Protein 1R2Q (pdb70)

Nearest PDB structures (foldseek):
  1n6o-assembly1_A  TM=1.001E+00  e=1.232E-35  Homo sapiens
  1n6r-assembly1_A  TM=1.005E+00  e=3.343E-35  Homo sapiens
  1n6n-assembly1_A  TM=1.005E+00  e=6.239E-35  Homo sapiens
  1n6k-assembly1_A  TM=1.005E+00  e=2.789E-34  Homo sapiens
  3mjh-assembly2_C  TM=9.955E-01  e=4.889E-34  Homo sapiens

Structure (mmCIF, N/CA/C/O backbone):
data_1R2Q
#
_entry.id   1R2Q
#
_cell.length_a   35.727
_cell.length_b   64.573
_cell.length_c   66.180
_cell.angle_alpha   90.00
_cell.angle_beta   90.00
_cell.angle_gamma   90.00
#
_symmetry.space_group_name_H-M   'P 21 21 21'
#
loop_
_entity.id
_entity.type
_entity.pdbx_description
1 polymer 'Ras-related protein Rab-5A'
2 non-polymer 'MAGNESIUM ION'
3 non-polymer 'PHOSPHOAMINOPHOSPHONIC ACID-GUANYLATE ESTER'
4 non-polymer GLYCEROL
5 water water
#
loop_
_atom_site.group_PDB
_atom_site.id
_atom_site.type_symbol
_atom_site.label_atom_id
_atom_site.label_alt_id
_atom_site.label_comp_id
_atom_site.label_asym_id
_atom_site.label_entity_id
_atom_site.label_seq_id
_atom_site.pdbx_PDB_ins_code
_atom_site.Cartn_x
_atom_site.Cartn_y
_atom_site.Cartn_z
_atom_site.occupancy
_atom_site.B_iso_or_equiv
_atom_site.auth_seq_id
_atom_site.auth_comp_id
_atom_site.auth_asym_id
_atom_site.auth_atom_id
_atom_site.pdbx_PDB_model_num
ATOM 1 N N . GLY A 1 1 ? 13.138 23.943 19.845 1.00 30.92 15 GLY A N 1
ATOM 2 C CA . GLY A 1 1 ? 11.975 24.362 19.068 1.00 25.78 15 GLY A CA 1
ATOM 3 C C . GLY A 1 1 ? 10.871 24.944 19.917 1.00 22.17 15 GLY A C 1
ATOM 4 O O . GLY A 1 1 ? 10.955 24.893 21.153 1.00 26.34 15 GLY A O 1
ATOM 5 N N . ASN A 1 2 ? 9.812 25.531 19.316 1.00 24.18 16 ASN A N 1
ATOM 6 C CA . ASN A 1 2 ? 8.878 26.303 20.157 1.00 25.02 16 ASN A CA 1
ATOM 7 C C . ASN A 1 2 ? 7.493 25.702 20.244 1.00 22.73 16 ASN A C 1
ATOM 8 O O . ASN A 1 2 ? 6.506 26.359 20.611 1.00 26.80 16 ASN A O 1
ATOM 13 N N . LYS A 1 3 ? 7.376 24.432 19.865 1.00 26.04 17 LYS A N 1
ATOM 14 C CA . LYS A 1 3 ? 6.105 23.771 20.065 1.00 24.67 17 LYS A CA 1
ATOM 15 C C . LYS A 1 3 ? 5.956 23.122 21.415 1.00 26.28 17 LYS A C 1
ATOM 16 O O . LYS A 1 3 ? 6.929 22.839 22.129 1.00 30.49 17 LYS A O 1
ATOM 22 N N . ILE A 1 4 ? 4.697 22.968 21.727 1.00 30.23 18 ILE A N 1
ATOM 23 C CA . ILE A 1 4 ? 4.408 22.371 23.009 1.00 35.39 18 ILE A CA 1
ATOM 24 C C . ILE A 1 4 ? 3.228 21.434 22.830 1.00 34.88 18 ILE A C 1
ATOM 25 O O . ILE A 1 4 ? 2.355 21.598 22.006 1.00 40.25 18 ILE A O 1
ATOM 33 N N . CYS A 1 5 ? 3.223 20.416 23.677 1.00 36.98 19 CYS A N 1
ATOM 34 C CA . CYS A 1 5 ? 2.065 19.550 23.634 1.00 34.75 19 CYS A CA 1
ATOM 35 C C . CYS A 1 5 ? 2.037 18.783 24.926 1.00 31.19 19 CYS A C 1
ATOM 36 O O . CYS A 1 5 ? 3.006 18.711 25.680 1.00 36.00 19 CYS A O 1
ATOM 40 N N . GLN A 1 6 ? 0.864 18.194 25.144 1.00 29.28 20 GLN A N 1
ATOM 41 C CA . GLN A 1 6 ? 0.603 17.540 26.405 1.00 27.70 20 GLN A CA 1
ATOM 42 C C . GLN A 1 6 ? -0.253 16.319 26.166 1.00 23.57 20 GLN A C 1
ATOM 43 O O . GLN A 1 6 ? -1.159 16.353 25.345 1.00 26.53 20 GLN A O 1
ATOM 49 N N . PHE A 1 7 ? 0.035 15.259 26.901 1.00 20.61 21 PHE A N 1
ATOM 50 C CA . PHE A 1 7 ? -0.882 14.106 26.819 1.00 20.44 21 PHE A CA 1
ATOM 51 C C . PHE A 1 7 ? -0.944 13.336 28.102 1.00 19.02 21 PHE A C 1
ATOM 52 O O . PHE A 1 7 ? -0.123 13.445 28.989 1.00 19.86 21 PHE A O 1
ATOM 60 N N . LYS A 1 8 ? -1.995 12.533 28.172 1.00 17.48 22 LYS A N 1
ATOM 61 C CA . LYS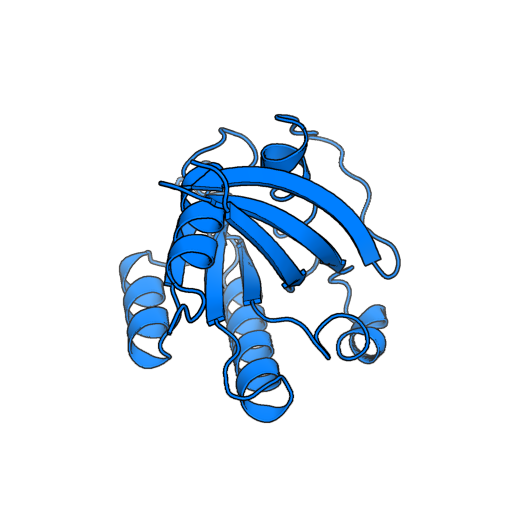 A 1 8 ? -2.312 11.740 29.331 1.00 17.28 22 LYS A CA 1
ATOM 62 C C . LYS A 1 8 ? -1.887 10.275 29.116 1.00 15.23 22 LYS A C 1
ATOM 63 O O . LYS A 1 8 ? -2.287 9.675 28.108 1.00 14.86 22 LYS A O 1
ATOM 69 N N . LEU A 1 9 ? -1.101 9.802 30.058 1.00 14.21 23 LEU A N 1
ATOM 70 C CA . LEU A 1 9 ? -0.555 8.461 30.055 1.00 14.06 23 LEU A CA 1
ATOM 71 C C . LEU A 1 9 ? -0.972 7.732 31.319 1.00 13.83 23 LEU A C 1
ATOM 72 O O . LEU A 1 9 ? -0.776 8.233 32.406 1.00 18.83 23 LEU A O 1
ATOM 81 N N . VAL A 1 10 ? -1.476 6.500 31.201 1.00 11.98 24 VAL A N 1
ATOM 82 C CA . VAL A 1 10 ? -1.859 5.702 32.366 1.00 11.84 24 VAL A CA 1
ATOM 83 C C . VAL A 1 10 ? -0.974 4.444 32.442 1.00 10.94 24 VAL A C 1
ATOM 84 O O . VAL A 1 10 ? -0.692 3.845 31.414 1.00 11.99 24 VAL A O 1
ATOM 88 N N A LEU A 1 11 ? -0.498 4.078 33.622 0.33 11.46 25 LEU A N 1
ATOM 89 N N B LEU A 1 11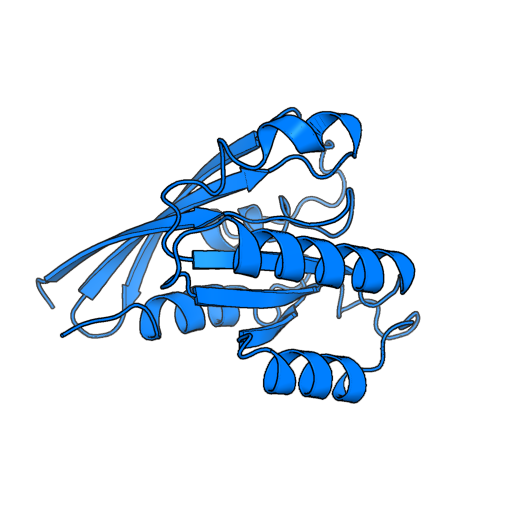 ? -0.618 4.087 33.660 0.33 10.55 25 LEU A N 1
ATOM 90 N N C LEU A 1 11 ? -0.545 4.070 33.635 0.33 11.31 25 LEU A N 1
ATOM 91 C CA A LEU A 1 11 ? 0.207 2.806 33.830 0.33 12.07 25 LEU A CA 1
ATOM 92 C CA B LEU A 1 11 ? 0.071 2.827 33.917 0.33 10.52 25 LEU A CA 1
ATOM 93 C CA C LEU A 1 11 ? 0.191 2.823 33.871 0.33 11.46 25 LEU A CA 1
ATOM 94 C C A LEU A 1 11 ? -0.744 1.843 34.520 0.33 11.07 25 LEU A C 1
ATOM 95 C C B LEU A 1 11 ? -0.861 1.835 34.569 0.33 10.59 25 LEU A C 1
ATOM 96 C C C LEU A 1 11 ? -0.709 1.823 34.575 0.33 11.24 25 LEU A C 1
ATOM 97 O O A LEU A 1 11 ? -1.390 2.227 35.513 0.33 12.24 25 LEU A O 1
ATOM 98 O O B LEU A 1 11 ? -1.567 2.174 35.541 0.33 12.38 25 LEU A O 1
ATOM 99 O O C LEU A 1 11 ? -1.299 2.161 35.627 0.33 12.45 25 LEU A O 1
ATOM 112 N N . LEU A 1 12 ? -0.836 0.612 34.058 1.00 10.94 26 LEU A N 1
ATOM 113 C CA . LEU A 1 12 ? -1.688 -0.464 34.535 1.00 10.98 26 LEU A CA 1
ATOM 114 C C . LEU A 1 12 ? -0.866 -1.728 34.675 1.00 10.68 26 LEU A C 1
ATOM 115 O O . LEU A 1 12 ? 0.075 -1.935 33.911 1.00 11.22 26 LEU A O 1
ATOM 120 N N . GLY A 1 13 ? -1.224 -2.601 35.610 1.00 10.89 27 GLY A N 1
ATOM 121 C CA . GLY A 1 13 ? -0.529 -3.861 35.764 1.00 10.80 27 GLY A CA 1
ATOM 122 C C . GLY A 1 13 ? -0.719 -4.387 37.170 1.00 11.12 27 GLY A C 1
ATOM 123 O O . GLY A 1 13 ? -1.089 -3.683 38.117 1.00 11.73 27 GLY A O 1
ATOM 124 N N . GLU A 1 14 ? -0.432 -5.670 37.328 1.00 11.59 28 GLU A N 1
ATOM 125 C CA . GLU A 1 14 ? -0.519 -6.354 38.609 1.00 11.97 28 GLU A CA 1
ATOM 126 C C . GLU A 1 14 ? 0.251 -5.605 39.670 1.00 10.85 28 GLU A C 1
ATOM 127 O O . GLU A 1 14 ? 1.290 -4.984 39.447 1.00 11.67 28 GLU A O 1
ATOM 133 N N . SER A 1 15 ? -0.217 -5.655 40.898 1.00 12.08 29 SER A N 1
ATOM 134 C CA . SER A 1 15 ? 0.536 -5.098 42.026 1.00 11.94 29 SER A CA 1
ATOM 135 C C . SER A 1 15 ? 1.919 -5.728 42.083 1.00 12.08 29 SER A C 1
ATOM 136 O O . SER A 1 15 ? 2.129 -6.898 41.880 1.00 13.43 29 SER A O 1
ATOM 139 N N . ALA A 1 16 ? 2.881 -4.869 42.380 1.00 11.85 30 ALA A N 1
ATOM 140 C CA . ALA A 1 16 ? 4.287 -5.172 42.666 1.00 12.82 30 ALA A CA 1
ATOM 141 C C . ALA A 1 16 ? 5.145 -5.360 41.415 1.00 12.12 30 ALA A C 1
ATOM 142 O O . ALA A 1 16 ? 6.326 -5.711 41.542 1.00 13.85 30 ALA A O 1
ATOM 144 N N . VAL A 1 17 ? 4.627 -5.092 40.230 1.00 11.07 31 VAL A N 1
ATOM 145 C CA . VAL A 1 17 ? 5.429 -5.239 39.014 1.00 11.05 31 VAL A CA 1
ATOM 146 C C . VAL A 1 17 ? 6.424 -4.089 38.815 1.00 10.94 31 VAL A C 1
ATOM 147 O O . VAL A 1 17 ? 7.361 -4.252 38.055 1.00 11.28 31 VAL A O 1
ATOM 151 N N . GLY A 1 18 ? 6.194 -2.945 39.496 1.00 10.95 32 GLY A N 1
ATOM 152 C CA . GLY A 1 18 ? 7.064 -1.790 39.421 1.00 11.22 32 GLY A CA 1
ATOM 153 C C . GLY A 1 18 ? 6.516 -0.600 38.706 1.00 10.94 32 GLY A C 1
ATOM 154 O O . GLY A 1 18 ? 7.320 0.231 38.276 1.00 11.96 32 GLY A O 1
ATOM 155 N N . LYS A 1 19 ? 5.216 -0.391 38.617 1.00 10.90 33 LYS A N 1
ATOM 156 C CA . LYS A 1 19 ? 4.632 0.819 37.996 1.00 11.06 33 LYS A CA 1
ATOM 157 C C . LYS A 1 19 ? 5.108 2.094 38.642 1.00 11.09 33 LYS A C 1
ATOM 158 O O . LYS A 1 19 ? 5.565 3.033 37.990 1.00 12.00 33 LYS A O 1
ATOM 164 N N . SER A 1 20 ? 4.971 2.157 39.973 1.00 11.44 34 SER A N 1
ATOM 165 C CA . SER A 1 20 ? 5.360 3.394 40.678 1.00 11.81 34 SER A CA 1
ATOM 166 C C . SER A 1 20 ? 6.850 3.658 40.523 1.00 11.75 34 SER A C 1
ATOM 167 O O . SER A 1 20 ? 7.304 4.797 40.409 1.00 13.07 34 SER A O 1
ATOM 170 N N . SER A 1 21 ? 7.650 2.590 40.572 1.00 11.85 35 SER A N 1
ATOM 171 C CA . SER A 1 21 ? 9.096 2.693 40.397 1.00 12.22 35 SER A CA 1
ATOM 172 C C . SER A 1 21 ? 9.455 3.202 39.016 1.00 11.79 35 SER A C 1
ATOM 173 O O . SER A 1 21 ? 10.370 4.022 38.865 1.00 13.03 35 SER A O 1
ATOM 176 N N A LEU A 1 22 ? 8.784 2.715 37.981 0.74 11.90 36 LEU A N 1
ATOM 177 N N B LEU A 1 22 ? 8.748 2.749 37.990 0.26 12.03 36 LEU A N 1
ATOM 178 C CA A LEU A 1 22 ? 9.064 3.232 36.633 0.74 12.11 36 LEU A CA 1
ATOM 179 C CA B LEU A 1 22 ? 8.914 3.108 36.571 0.26 12.16 36 LEU A CA 1
ATOM 180 C C A LEU A 1 22 ? 8.785 4.721 36.541 0.74 12.03 36 LEU A C 1
ATOM 181 C C B LEU A 1 22 ? 8.624 4.599 36.376 0.26 12.86 36 LEU A C 1
ATOM 182 O O A LEU A 1 22 ? 9.589 5.489 36.012 0.74 12.06 36 LEU A O 1
ATOM 183 O O B LEU A 1 22 ? 9.322 5.272 35.607 0.26 11.79 36 LEU A O 1
ATOM 192 N N . VAL A 1 23 ? 7.610 5.133 37.067 1.00 12.80 37 VAL A N 1
ATOM 193 C CA . VAL A 1 23 ? 7.282 6.552 37.002 1.00 13.97 37 VAL A CA 1
ATOM 194 C C . VAL A 1 23 ? 8.250 7.390 37.774 1.00 13.51 37 VAL A C 1
ATOM 195 O O . VAL A 1 23 ? 8.672 8.469 37.338 1.00 15.17 37 VAL A O 1
ATOM 201 N N . LEU A 1 24 ? 8.617 6.957 38.995 1.00 13.85 38 LEU A N 1
ATOM 202 C CA . LEU A 1 24 ? 9.589 7.690 39.765 1.00 14.55 38 LEU A CA 1
ATOM 203 C C . LEU A 1 24 ? 10.929 7.797 39.079 1.00 14.45 38 LEU A C 1
ATOM 204 O O . LEU A 1 24 ? 11.584 8.828 39.126 1.00 15.67 38 LEU A O 1
ATOM 209 N N . ARG A 1 25 ? 11.333 6.729 38.410 1.00 13.43 39 ARG A N 1
ATOM 210 C CA . ARG A 1 25 ? 12.587 6.786 37.672 1.00 14.08 39 ARG A CA 1
ATOM 211 C C . ARG A 1 25 ? 12.512 7.782 36.548 1.00 14.44 39 ARG A C 1
ATOM 212 O O . ARG A 1 25 ? 13.443 8.579 36.375 1.00 15.80 39 ARG A O 1
ATOM 220 N N . PHE A 1 26 ? 11.428 7.759 35.795 1.00 14.07 40 PHE A N 1
ATOM 221 C CA . PHE A 1 26 ? 11.293 8.690 34.664 1.00 15.38 40 PHE A CA 1
ATOM 222 C C . PHE A 1 26 ? 11.182 10.142 35.141 1.00 16.50 40 PHE A C 1
ATOM 223 O O . PHE A 1 26 ? 11.799 11.054 34.551 1.00 19.52 40 PHE A O 1
ATOM 231 N N . VAL A 1 27 ? 10.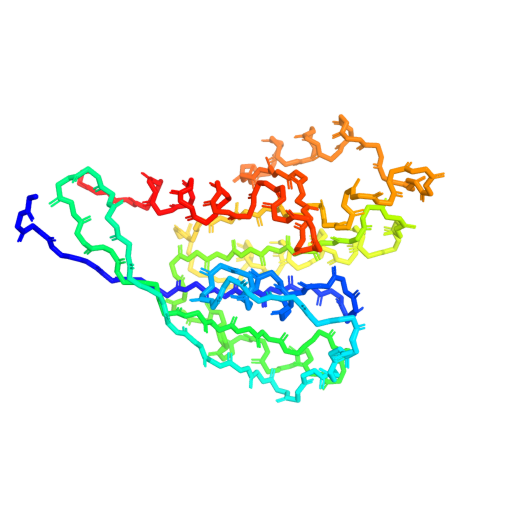369 10.368 36.172 1.00 17.44 41 VAL A N 1
ATOM 232 C CA . VAL A 1 27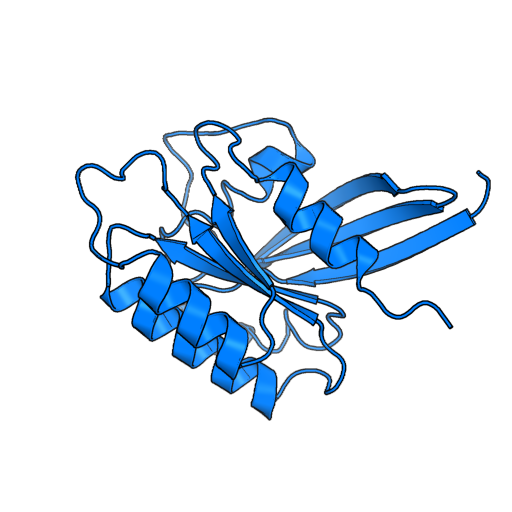 ? 10.026 11.729 36.598 1.00 19.66 41 VAL A CA 1
ATOM 233 C C . VAL A 1 27 ? 11.121 12.349 37.476 1.00 21.36 41 VAL A C 1
ATOM 234 O O . VAL A 1 27 ? 11.466 13.527 37.321 1.00 24.39 41 VAL A O 1
ATOM 238 N N . LYS A 1 28 ? 11.667 11.570 38.369 1.00 20.73 42 LYS A N 1
ATOM 239 C CA . LYS A 1 28 ? 12.520 12.063 39.445 1.00 22.37 42 LYS A CA 1
ATOM 240 C C . LYS A 1 28 ? 13.917 11.472 39.391 1.00 22.42 42 LYS A C 1
ATOM 241 O O . LYS A 1 28 ? 14.821 11.887 40.127 1.00 23.09 42 LYS A O 1
ATOM 247 N N . GLY A 1 29 ? 14.183 10.513 38.513 1.00 21.22 43 GLY A N 1
ATOM 248 C CA . GLY A 1 29 ? 15.496 9.900 38.442 1.00 21.01 43 GLY A CA 1
ATOM 249 C C . GLY A 1 29 ? 15.768 9.154 39.741 1.00 25.93 43 GLY A C 1
ATOM 250 O O . GLY A 1 29 ? 16.930 9.018 40.079 1.00 31.20 43 GLY A O 1
ATOM 251 N N . GLN A 1 30 ? 14.718 8.657 40.410 1.00 25.38 44 GLN A N 1
ATOM 252 C CA . GLN A 1 30 ? 14.709 8.041 41.690 1.00 25.71 44 GLN A CA 1
ATOM 253 C C . GLN A 1 30 ? 14.314 6.550 41.582 1.00 19.40 44 GLN A C 1
ATOM 254 O O . GLN A 1 30 ? 13.571 6.219 40.683 1.00 18.66 44 GLN A O 1
ATOM 260 N N . PHE A 1 31 ? 14.816 5.692 42.474 1.00 20.87 45 PHE A N 1
ATOM 261 C CA . PHE A 1 31 ? 14.366 4.337 42.602 1.00 16.90 45 PHE A CA 1
ATOM 262 C C . PHE A 1 31 ? 14.407 3.975 44.084 1.00 16.23 45 PHE A C 1
ATOM 263 O O . PHE A 1 31 ? 15.458 4.187 44.706 1.00 18.18 45 PHE A O 1
ATOM 271 N N . HIS A 1 32 ? 13.330 3.447 44.607 1.00 15.89 46 HIS A N 1
ATOM 272 C CA . HIS A 1 32 ? 13.269 3.095 46.016 1.00 16.74 46 HIS A CA 1
ATOM 273 C C . HIS A 1 32 ? 13.020 1.605 46.131 1.00 16.06 46 HIS A C 1
ATOM 274 O O . HIS A 1 32 ? 12.019 1.021 45.673 1.00 16.77 46 HIS A O 1
ATOM 281 N N . GLU A 1 33 ? 13.956 0.932 46.780 1.00 17.57 47 GLU A N 1
ATOM 282 C CA . GLU A 1 33 ? 13.834 -0.482 47.085 1.00 18.43 47 GLU A CA 1
ATOM 283 C C . GLU A 1 33 ? 12.604 -0.774 47.908 1.00 16.24 47 GLU A C 1
ATOM 284 O O . GLU A 1 33 ? 12.019 -1.864 47.794 1.00 18.12 47 GLU A O 1
ATOM 290 N N A PHE A 1 34 ? 12.187 0.190 48.724 0.56 15.76 48 PHE A N 1
ATOM 291 N N B PHE A 1 34 ? 12.234 0.127 48.807 0.45 15.35 48 PHE A N 1
ATOM 292 C CA A PHE A 1 34 ? 11.124 0.016 49.721 0.56 15.18 48 PHE A CA 1
ATOM 293 C CA B PHE A 1 34 ? 11.014 -0.002 49.608 0.45 14.69 48 PHE A CA 1
ATOM 294 C C A PHE A 1 34 ? 9.818 0.684 49.351 0.56 15.50 48 PHE A C 1
ATOM 295 C C B PHE A 1 34 ? 10.057 1.061 49.082 0.45 13.24 48 PHE A C 1
ATOM 296 O O A PHE A 1 34 ? 9.001 0.989 50.189 0.56 19.55 48 PHE A O 1
ATOM 297 O O B PHE A 1 34 ? 10.287 2.233 49.218 0.45 14.82 48 PHE A O 1
ATOM 312 N N A GLN A 1 35 ? 9.390 0.841 48.138 0.56 21.58 49 GLN A N 1
ATOM 313 N N B GLN A 1 35 ? 9.028 0.570 48.413 0.45 21.86 49 GLN A N 1
ATOM 314 C CA . GLN A 1 35 ? 8.124 1.502 47.749 1.00 19.52 49 GLN A CA 1
ATOM 315 C C . GLN A 1 35 ? 6.762 0.974 48.257 1.00 19.08 49 GLN A C 1
ATOM 316 O O . GLN A 1 35 ? 6.436 -0.202 48.099 1.00 27.75 49 GLN A O 1
ATOM 322 N N . GLU A 1 36 ? 5.979 1.837 48.904 1.00 18.38 50 GLU A N 1
ATOM 323 C CA . GLU A 1 36 ? 4.662 1.401 49.402 1.00 20.41 50 GLU A CA 1
ATOM 324 C C . GLU A 1 36 ? 3.691 1.149 48.277 1.00 16.50 50 GLU A C 1
ATOM 325 O O . GLU A 1 36 ? 3.678 1.848 47.257 1.00 14.72 50 GLU A O 1
ATOM 331 N N . SER A 1 37 ? 2.829 0.145 48.416 1.00 16.58 51 SER A N 1
ATOM 332 C CA . SER A 1 37 ? 1.827 -0.146 47.401 1.00 15.69 51 SER A CA 1
ATOM 333 C C . SER A 1 37 ? 0.918 1.057 47.294 1.00 14.80 51 SER A C 1
ATOM 334 O O . SER A 1 37 ? 0.577 1.692 48.300 1.00 18.60 51 SER A O 1
ATOM 338 N N . THR A 1 38 ? 0.569 1.391 46.072 1.00 14.22 52 THR A N 1
ATOM 339 C CA . THR A 1 38 ? -0.248 2.597 45.792 1.00 14.50 52 THR A CA 1
ATOM 340 C C . THR A 1 38 ? -1.679 2.382 46.180 1.00 15.82 52 THR A C 1
ATOM 341 O O . THR A 1 38 ? -2.176 1.258 46.090 1.00 16.82 52 THR A O 1
ATOM 345 N N . ILE A 1 39 ? -2.374 3.416 46.609 1.00 18.72 53 ILE A N 1
ATOM 346 C CA . ILE A 1 39 ? -3.806 3.366 46.992 1.00 19.73 53 ILE A CA 1
ATOM 347 C C . ILE A 1 39 ? -4.585 4.155 45.960 1.00 18.61 53 ILE A C 1
ATOM 348 O O . ILE A 1 39 ? -4.486 5.390 45.889 1.00 20.82 53 ILE A O 1
ATOM 353 N N . GLY A 1 40 ? -5.391 3.521 45.116 1.00 18.33 54 GLY A N 1
ATOM 354 C CA . GLY A 1 40 ? -6.150 4.197 44.051 1.00 19.12 54 GLY A CA 1
ATOM 355 C C . GLY A 1 40 ? -5.262 4.539 42.883 1.00 18.51 54 GLY A C 1
ATOM 356 O O . GLY A 1 40 ? -5.094 3.767 41.900 1.00 19.50 54 GLY A O 1
ATOM 357 N N . ALA A 1 41 ? -4.590 5.696 42.970 1.00 17.75 55 ALA A N 1
ATOM 358 C CA . ALA A 1 41 ? -3.670 6.149 41.944 1.00 16.14 55 ALA A CA 1
ATOM 359 C C . ALA A 1 41 ? -2.795 7.247 42.541 1.00 17.42 55 ALA A C 1
ATOM 360 O O . ALA A 1 41 ? -3.103 7.850 43.585 1.00 22.41 55 ALA A O 1
ATOM 362 N N . ALA A 1 42 ? -1.707 7.500 41.844 1.00 16.09 56 ALA A N 1
ATOM 363 C CA . ALA A 1 42 ? -0.837 8.630 42.076 1.00 16.96 56 ALA A CA 1
ATOM 364 C C . ALA A 1 42 ? -0.711 9.352 40.744 1.00 16.70 56 ALA A C 1
ATOM 365 O O . ALA A 1 42 ? -0.801 8.801 39.670 1.00 16.95 56 ALA A O 1
ATOM 367 N N . PHE A 1 43 ? -0.399 10.625 40.816 1.00 19.69 57 PHE A N 1
ATOM 368 C CA . PHE A 1 43 ? -0.268 11.470 39.646 1.00 18.91 57 PHE A CA 1
ATOM 369 C C . PHE A 1 43 ? 1.078 12.173 39.722 1.00 20.00 57 PHE A C 1
ATOM 370 O O . PHE A 1 43 ? 1.467 12.720 40.760 1.00 22.42 57 PHE A O 1
ATOM 378 N N . LEU A 1 44 ? 1.761 12.199 38.574 1.00 20.68 58 LEU A N 1
ATOM 379 C CA . LEU A 1 44 ? 3.026 12.901 38.410 1.00 21.05 58 LEU A CA 1
ATOM 380 C C . LEU A 1 44 ? 3.106 13.469 37.021 1.00 21.98 58 LEU A C 1
ATOM 381 O O . LEU A 1 44 ? 2.454 13.040 36.068 1.00 21.03 58 LEU A O 1
ATOM 386 N N . THR A 1 45 ? 3.963 14.452 36.887 1.00 23.67 59 THR A N 1
ATOM 387 C CA . THR A 1 45 ? 4.224 14.966 35.550 1.00 23.05 59 THR A CA 1
ATOM 388 C C . THR A 1 45 ? 5.718 15.099 35.230 1.00 21.96 59 THR A C 1
ATOM 389 O O . THR A 1 45 ? 6.510 15.272 36.124 1.00 25.40 59 THR A O 1
ATOM 397 N N . GLN A 1 46 ? 6.122 14.911 33.986 1.00 24.63 60 GLN A N 1
ATOM 398 C CA . GLN A 1 46 ? 7.442 15.231 33.505 1.00 25.47 60 GLN A CA 1
ATOM 399 C C . GLN A 1 46 ? 7.302 15.987 32.211 1.00 23.66 60 GLN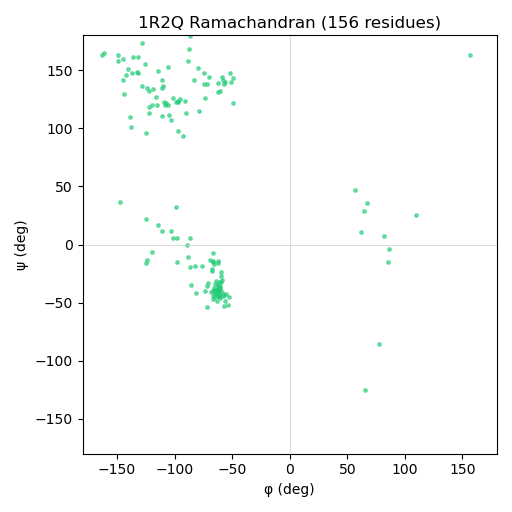 A C 1
ATOM 400 O O . GLN A 1 46 ? 6.362 15.730 31.388 1.00 23.93 60 GLN A O 1
ATOM 406 N N . THR A 1 47 ? 8.231 16.890 31.938 1.00 24.46 61 THR A N 1
ATOM 407 C CA . THR A 1 47 ? 8.265 17.592 30.671 1.00 26.61 61 THR A CA 1
ATOM 408 C C . THR A 1 47 ? 9.580 17.238 30.006 1.00 26.15 61 THR A C 1
ATOM 409 O O . THR A 1 47 ? 10.611 17.213 30.658 1.00 28.84 61 THR A O 1
ATOM 413 N N . VAL A 1 48 ? 9.556 16.906 28.717 1.00 24.03 62 VAL A N 1
ATOM 414 C CA . VAL A 1 48 ? 10.750 16.480 28.022 1.00 24.94 62 VAL A CA 1
ATOM 415 C C . VAL A 1 48 ? 10.886 17.230 26.718 1.00 21.23 62 VAL A C 1
ATOM 416 O O . VAL A 1 48 ? 9.922 17.741 26.180 1.00 24.43 62 VAL A O 1
ATOM 420 N N . CYS A 1 49 ? 12.105 17.211 26.213 1.00 23.67 63 CYS A N 1
ATOM 421 C CA . CYS A 1 49 ? 12.340 17.700 24.871 1.00 26.51 63 CYS A CA 1
ATOM 422 C C . CYS A 1 49 ? 12.353 16.521 23.899 1.00 25.55 63 CYS A C 1
ATOM 423 O O . CYS A 1 49 ? 13.146 15.601 24.071 1.00 32.12 63 CYS A O 1
ATOM 426 N N . LEU A 1 50 ? 11.474 16.616 22.916 1.00 28.78 64 LEU A N 1
ATOM 427 C CA . LEU A 1 50 ? 11.361 15.703 21.799 1.00 33.83 64 LEU A CA 1
ATOM 428 C C . LEU A 1 50 ? 11.450 16.472 20.475 1.00 36.64 64 LEU A C 1
ATOM 429 O O . LEU A 1 50 ? 10.435 16.994 19.991 1.00 36.37 64 LEU A O 1
ATOM 434 N N . ASP A 1 51 ? 12.597 16.570 19.836 1.00 44.55 65 ASP A N 1
ATOM 435 C CA . ASP A 1 51 ? 12.697 17.197 18.507 1.00 44.44 65 ASP A CA 1
ATOM 436 C C . ASP A 1 51 ? 12.344 18.668 18.709 1.00 46.03 65 ASP A C 1
ATOM 437 O O . ASP A 1 51 ? 12.959 19.312 19.572 1.00 45.53 65 ASP A O 1
ATOM 442 N N . ASP A 1 52 ? 11.380 19.210 17.995 1.00 41.88 66 ASP A N 1
ATOM 443 C CA . ASP A 1 52 ? 10.989 20.587 18.117 1.00 37.69 66 ASP A CA 1
ATOM 444 C C . ASP A 1 52 ? 9.946 20.839 19.212 1.00 36.07 66 ASP A C 1
ATOM 445 O O . ASP A 1 52 ? 9.506 22.023 19.323 1.00 31.91 66 ASP A O 1
ATOM 450 N N . THR A 1 53 ? 9.606 19.843 19.992 1.00 33.16 67 THR A N 1
ATOM 451 C CA . THR A 1 53 ? 8.472 19.931 20.897 1.00 30.00 67 THR A CA 1
ATOM 452 C C . THR A 1 53 ? 8.835 19.664 22.334 1.00 27.82 67 THR A C 1
ATOM 453 O O . THR A 1 53 ? 9.569 18.736 22.624 1.00 26.86 67 THR A O 1
ATOM 457 N N . THR A 1 54 ? 8.304 20.528 23.190 1.00 25.69 68 THR A N 1
ATOM 458 C CA . THR A 1 54 ? 8.296 20.328 24.630 1.00 25.02 68 THR A CA 1
ATOM 459 C C . THR A 1 54 ? 7.013 19.579 24.920 1.00 25.85 68 THR A C 1
ATOM 460 O O . THR A 1 54 ? 5.911 20.073 24.670 1.00 30.49 68 THR A O 1
ATOM 464 N N . VAL A 1 55 ? 7.200 18.359 25.357 1.00 23.83 69 VAL A N 1
ATOM 465 C CA . VAL A 1 55 ? 6.113 17.439 25.619 1.00 22.61 69 VAL A CA 1
ATOM 466 C C . VAL A 1 55 ? 5.932 17.242 27.103 1.00 21.42 69 VAL A C 1
ATOM 467 O O . VAL A 1 55 ? 6.886 16.794 27.720 1.00 23.28 69 VAL A O 1
ATOM 471 N N . LYS A 1 56 ? 4.715 17.562 27.552 1.00 25.32 70 LYS A N 1
ATOM 472 C CA . LYS A 1 56 ? 4.351 17.346 28.949 1.00 23.97 70 LYS A CA 1
ATOM 473 C C . LYS A 1 56 ? 3.565 16.044 29.040 1.00 20.19 70 LYS A C 1
ATOM 474 O O . LYS A 1 56 ? 2.546 15.879 28.367 1.00 23.94 70 LYS A O 1
ATOM 480 N N . PHE A 1 57 ? 4.054 15.123 29.849 1.00 19.07 71 PHE A N 1
ATOM 481 C CA . PHE A 1 57 ? 3.405 13.889 30.214 1.00 18.96 71 PHE A CA 1
ATOM 482 C C . PHE A 1 57 ? 2.577 14.102 31.475 1.00 19.44 71 PHE A C 1
ATOM 483 O O . PHE A 1 57 ? 3.184 14.492 32.474 1.00 21.20 71 PHE A O 1
ATOM 491 N N . GLU A 1 58 ? 1.267 13.819 31.461 1.00 18.41 72 GLU A N 1
ATOM 492 C CA . GLU A 1 58 ? 0.420 13.809 32.657 1.00 18.19 72 GLU A CA 1
ATOM 493 C C . GLU A 1 58 ? 0.230 12.334 32.993 1.00 17.00 72 GLU A C 1
ATOM 494 O O . GLU A 1 58 ? -0.480 11.636 32.244 1.00 17.57 72 GLU A O 1
ATOM 500 N N . ILE A 1 59 ? 0.854 11.845 34.036 1.00 16.97 73 ILE A N 1
ATOM 501 C CA . ILE A 1 59 ? 0.982 10.404 34.276 1.00 16.18 73 ILE A CA 1
ATOM 502 C C . ILE A 1 59 ? 0.143 9.949 35.436 1.00 15.34 73 ILE A C 1
ATOM 503 O O . ILE A 1 59 ? 0.326 10.418 36.530 1.00 17.34 73 ILE A O 1
ATOM 508 N N . TRP A 1 60 ? -0.763 8.986 35.176 1.00 15.02 74 TRP A N 1
ATOM 509 C CA . TRP A 1 60 ? -1.581 8.363 36.183 1.00 13.94 74 TRP A CA 1
ATOM 510 C C . TRP A 1 60 ? -1.036 6.961 36.470 1.00 13.07 74 TRP A C 1
ATOM 5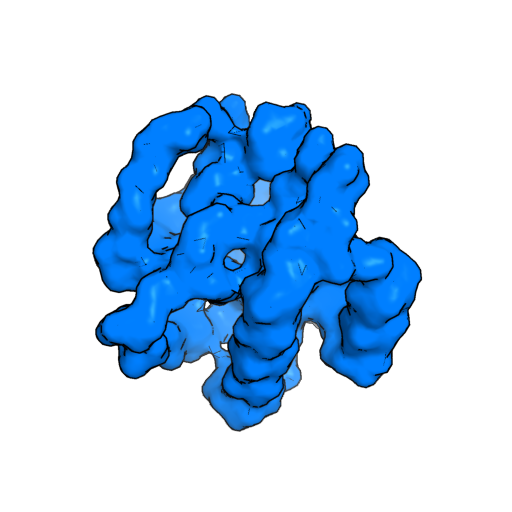11 O O . TRP A 1 60 ? -1.101 6.087 35.629 1.00 13.89 74 TRP A O 1
ATOM 522 N N . ASP A 1 61 ? -0.497 6.824 37.656 1.00 13.58 75 ASP A N 1
ATOM 523 C CA . ASP A 1 61 ? 0.151 5.630 38.152 1.00 13.68 75 ASP A CA 1
ATOM 524 C C . ASP A 1 61 ? -0.901 4.892 38.984 1.00 13.54 75 ASP A C 1
ATOM 525 O O . ASP A 1 61 ? -1.148 5.261 40.134 1.00 15.78 75 ASP A O 1
ATOM 530 N N . THR A 1 62 ? -1.582 3.887 38.428 1.00 13.34 76 THR A N 1
ATOM 531 C CA . THR A 1 62 ? -2.678 3.250 39.096 1.00 12.92 76 THR A CA 1
ATOM 532 C C . THR A 1 62 ? -2.200 2.241 40.123 1.00 12.77 76 THR A C 1
ATOM 533 O O . THR A 1 62 ? -1.136 1.622 39.973 1.00 13.82 76 THR A O 1
ATOM 537 N N . ALA A 1 63 ? -3.000 2.020 41.146 1.00 13.99 77 ALA A N 1
ATOM 538 C CA . ALA A 1 63 ? -2.830 0.943 42.078 1.00 14.31 77 ALA A CA 1
ATOM 539 C C . ALA A 1 63 ? -3.230 -0.371 41.419 1.00 13.10 77 ALA A C 1
ATOM 540 O O . ALA A 1 63 ? -4.367 -0.489 40.894 1.00 14.60 77 ALA A O 1
ATOM 542 N N . GLY A 1 64 ? -2.370 -1.395 41.407 1.00 13.13 78 GLY A N 1
ATOM 543 C CA . GLY A 1 64 ? -2.607 -2.635 40.704 1.00 12.60 78 GLY A CA 1
ATOM 544 C C . GLY A 1 64 ? -3.327 -3.689 41.463 1.00 13.15 78 GLY A C 1
ATOM 545 O O . GLY A 1 64 ? -3.764 -4.673 40.858 1.00 14.12 78 GLY A O 1
ATOM 546 N N . GLN A 1 65 ? -3.531 -3.564 42.757 1.00 13.76 79 GLN A N 1
ATOM 547 C CA . GLN A 1 65 ? -4.253 -4.570 43.506 1.00 15.10 79 GLN A CA 1
ATOM 548 C C . GLN A 1 65 ? -5.655 -4.754 42.935 1.00 14.86 79 GLN A C 1
ATOM 549 O O . GLN A 1 65 ? -6.302 -3.772 42.547 1.00 14.94 79 GLN A O 1
ATOM 559 N N . GLU A 1 66 ? -6.154 -6.003 42.952 1.00 17.36 80 GLU A N 1
ATOM 560 C CA . GLU A 1 66 ? -7.476 -6.277 42.343 1.00 20.02 80 GLU A CA 1
ATOM 561 C C . GLU A 1 66 ? -8.582 -5.451 42.970 1.00 17.42 80 GLU A C 1
ATOM 562 O O . GLU A 1 66 ? -9.579 -5.141 42.255 1.00 19.08 80 GLU A O 1
ATOM 568 N N . ARG A 1 67 ? -8.496 -5.097 44.239 1.00 17.46 81 ARG A N 1
ATOM 569 C CA . ARG A 1 67 ? -9.575 -4.325 44.851 1.00 19.07 81 ARG A CA 1
ATOM 570 C C . ARG A 1 67 ? -9.806 -2.981 44.237 1.00 18.05 81 ARG A C 1
ATOM 571 O O . ARG A 1 67 ? -10.842 -2.383 44.442 1.00 20.42 81 ARG A O 1
ATOM 579 N N . TYR A 1 68 ? -8.809 -2.511 43.452 1.00 16.36 82 TYR A N 1
ATOM 580 C CA . TYR A 1 68 ? -8.928 -1.263 42.748 1.00 15.49 82 TYR A CA 1
ATOM 581 C C . TYR A 1 68 ? -9.334 -1.391 41.287 1.00 15.08 82 TYR A C 1
ATOM 582 O O . TYR A 1 68 ? -9.415 -0.355 40.594 1.00 15.30 82 TYR A O 1
ATOM 591 N N . HIS A 1 69 ? -9.648 -2.610 40.823 1.00 14.84 83 HIS A N 1
ATOM 592 C CA . HIS A 1 69 ? -9.934 -2.807 39.407 1.00 15.48 83 HIS A CA 1
ATOM 593 C C . HIS A 1 69 ? -11.054 -1.888 38.922 1.00 15.33 83 HIS A C 1
ATOM 594 O O . HIS A 1 69 ? -10.973 -1.337 37.817 1.00 14.79 83 HIS A O 1
ATOM 601 N N . SER A 1 70 ? -12.116 -1.766 39.737 1.00 15.17 84 SER A N 1
ATOM 602 C CA . SER A 1 70 ? -13.258 -0.988 39.271 1.00 15.47 84 SER A CA 1
ATOM 603 C C . SER A 1 70 ? -12.986 0.496 39.105 1.00 15.28 84 SER A C 1
ATOM 604 O O . SER A 1 70 ? -13.816 1.190 38.505 1.00 17.19 84 SER A O 1
ATOM 607 N N . LEU A 1 71 ? -11.881 0.997 39.652 1.00 14.21 85 LEU A N 1
ATOM 608 C CA . LEU A 1 71 ? -11.500 2.388 39.490 1.00 14.27 85 LEU A CA 1
ATOM 609 C C . LEU A 1 71 ? -10.775 2.653 38.171 1.00 14.27 85 LEU A C 1
ATOM 610 O O . LEU A 1 71 ? -10.666 3.780 37.725 1.00 14.66 85 LEU A O 1
ATOM 615 N N . ALA A 1 72 ? -10.252 1.606 37.544 1.00 15.04 86 ALA A N 1
ATOM 616 C CA . ALA A 1 72 ? -9.349 1.737 36.398 1.00 16.13 86 ALA A CA 1
ATOM 617 C C . ALA A 1 72 ? -9.921 2.623 35.289 1.00 13.90 86 ALA A C 1
ATOM 618 O O . ALA A 1 72 ? -9.174 3.445 34.750 1.00 14.07 86 ALA A O 1
ATOM 620 N N . PRO A 1 73 ? -11.182 2.460 34.908 1.00 13.88 87 PRO A N 1
ATOM 621 C CA . PRO A 1 73 ? -11.680 3.304 33.824 1.00 13.67 87 PRO A CA 1
ATOM 622 C C . PRO A 1 73 ? -11.619 4.790 34.115 1.00 14.23 87 PRO A C 1
ATOM 623 O O . PRO A 1 73 ? -11.569 5.577 33.175 1.00 15.50 87 PRO A O 1
ATOM 627 N N . MET A 1 74 ? -11.675 5.175 35.372 1.00 14.43 88 MET A N 1
ATOM 628 C CA . MET A 1 74 ? -11.559 6.596 35.695 1.00 15.44 88 MET A CA 1
ATOM 629 C C . MET A 1 74 ? -10.184 7.174 35.284 1.00 18.27 88 MET A C 1
ATOM 630 O O . MET A 1 74 ? -10.053 8.357 35.013 1.00 23.01 88 MET A O 1
ATOM 636 N N A TYR A 1 75 ? -9.224 6.245 35.382 0.52 15.45 89 TYR A N 1
ATOM 637 N N B TYR A 1 75 ? -9.167 6.340 35.131 0.48 17.18 89 TYR A N 1
ATOM 638 C CA A TYR A 1 75 ? -7.786 6.468 35.193 0.52 14.02 89 TYR A CA 1
ATOM 639 C CA B TYR A 1 75 ? -7.853 6.870 34.739 0.48 16.74 89 TYR A CA 1
ATOM 640 C C A TYR A 1 75 ? -7.477 6.319 33.692 0.52 14.26 89 TYR A C 1
ATOM 641 C C B TYR A 1 75 ? -7.522 6.604 33.291 0.48 14.95 89 TYR A C 1
ATOM 642 O O A TYR A 1 75 ? -6.647 7.117 33.199 0.52 16.68 89 TYR A O 1
ATOM 643 O O B TYR A 1 75 ? -6.816 7.311 32.580 0.48 17.56 89 TYR A O 1
ATOM 660 N N . TYR A 1 76 ? -8.052 5.435 32.860 1.00 14.65 90 TYR A N 1
ATOM 661 C CA . TYR A 1 76 ? -7.751 5.259 31.459 1.00 14.41 90 TYR A CA 1
ATOM 662 C C . TYR A 1 76 ? -8.727 5.925 30.518 1.00 15.57 90 TYR A C 1
ATOM 663 O O . TYR A 1 76 ? -8.368 6.077 29.335 1.00 17.60 90 TYR A O 1
ATOM 672 N N . ARG A 1 77 ? -9.866 6.357 31.016 1.00 18.67 91 ARG A N 1
ATOM 673 C CA . ARG A 1 77 ? -10.758 7.161 30.196 1.00 24.18 91 ARG A CA 1
ATOM 674 C C . ARG A 1 77 ? -9.981 8.416 29.813 1.00 26.65 91 ARG A C 1
ATOM 675 O O . ARG A 1 77 ? -9.331 9.126 30.592 1.00 31.29 91 ARG A O 1
ATOM 689 N N . GLY A 1 78 ? -10.016 8.745 28.556 1.00 25.78 92 GLY A N 1
ATOM 690 C CA . GLY A 1 78 ? -9.286 9.951 28.294 1.00 23.29 92 GLY A CA 1
ATOM 691 C C . GLY A 1 78 ? -7.803 9.851 28.053 1.00 20.42 92 GLY A C 1
ATOM 692 O O . GLY A 1 78 ? -7.147 10.784 27.548 1.00 27.27 92 GLY A O 1
ATOM 693 N N . ALA A 1 79 ? -7.171 8.735 28.379 1.00 16.15 93 ALA A N 1
ATOM 694 C CA . ALA A 1 79 ? -5.741 8.587 28.155 1.00 15.24 93 ALA A CA 1
ATOM 695 C C . ALA A 1 79 ? -5.446 8.454 26.679 1.00 14.26 93 ALA A C 1
ATOM 696 O O . ALA A 1 79 ? -6.133 7.765 25.967 1.00 17.16 93 ALA A O 1
ATOM 698 N N . GLN A 1 80 ? -4.397 9.117 26.239 1.00 14.24 94 GLN A N 1
ATOM 699 C CA . GLN A 1 80 ? -3.873 8.975 24.891 1.00 14.17 94 GLN A CA 1
ATOM 700 C C . GLN A 1 80 ? -2.881 7.818 24.756 1.00 13.36 94 GLN A C 1
ATOM 701 O O . GLN A 1 80 ? -2.626 7.339 23.641 1.00 15.04 94 GLN A O 1
ATOM 711 N N . ALA A 1 81 ? -2.333 7.378 25.879 1.00 13.43 95 ALA A N 1
ATOM 712 C CA . ALA A 1 81 ? -1.387 6.277 25.885 1.00 12.67 95 ALA A CA 1
ATOM 713 C C . ALA A 1 81 ? -1.537 5.546 27.204 1.00 11.88 95 ALA A C 1
ATOM 714 O O . ALA A 1 81 ? -1.934 6.076 28.229 1.00 12.15 95 ALA A O 1
ATOM 716 N N . ALA A 1 82 ? -1.089 4.270 27.163 1.00 12.64 96 ALA A N 1
ATOM 717 C CA . ALA A 1 82 ? -0.990 3.423 28.336 1.00 11.95 96 ALA A CA 1
ATOM 718 C C . ALA A 1 82 ? 0.334 2.657 28.301 1.00 12.19 96 ALA A C 1
ATOM 719 O O . ALA A 1 82 ? 0.787 2.314 27.217 1.00 14.30 96 ALA A O 1
ATOM 721 N N . ILE A 1 83 ? 0.885 2.402 29.478 1.00 10.93 97 ILE A N 1
ATOM 722 C CA . ILE A 1 83 ? 1.921 1.386 29.629 1.00 10.97 97 ILE A CA 1
ATOM 723 C C . ILE A 1 83 ? 1.331 0.321 30.522 1.00 10.03 97 ILE A C 1
ATOM 724 O O . ILE A 1 83 ? 0.972 0.579 31.677 1.00 11.46 97 ILE A O 1
ATOM 729 N N . VAL A 1 84 ? 1.249 -0.889 29.993 1.00 10.39 98 VAL A N 1
ATOM 730 C CA . VAL A 1 84 ? 0.851 -2.068 30.753 1.00 9.95 98 VAL A CA 1
ATOM 731 C C . VAL A 1 84 ? 2.144 -2.763 31.184 1.00 9.94 98 VAL A C 1
ATOM 732 O O . VAL A 1 84 ? 2.985 -3.064 30.330 1.00 11.33 98 VAL A O 1
ATOM 736 N N . VAL A 1 85 ? 2.327 -2.948 32.446 1.00 9.63 99 VAL A N 1
ATOM 737 C CA . VAL A 1 85 ? 3.586 -3.434 33.040 1.00 10.06 99 VAL A CA 1
ATOM 738 C C . VAL A 1 85 ? 3.392 -4.837 33.568 1.00 9.63 99 VAL A C 1
ATOM 739 O O . VAL A 1 85 ? 2.418 -5.124 34.277 1.00 10.22 99 VAL A O 1
ATOM 743 N N . TYR A 1 86 ? 4.373 -5.708 33.310 1.00 9.87 100 TYR A N 1
ATOM 744 C CA . TYR A 1 86 ? 4.500 -6.989 33.989 1.00 9.83 100 TYR A CA 1
ATOM 745 C C . TYR A 1 86 ? 5.915 -7.105 34.535 1.00 9.89 100 TYR A C 1
ATOM 746 O O . TYR A 1 86 ? 6.767 -6.243 34.313 1.00 10.38 100 TYR A O 1
ATOM 755 N N . ASP A 1 87 ? 6.143 -8.162 35.300 1.00 10.47 101 ASP A N 1
ATOM 756 C CA . ASP A 1 87 ? 7.436 -8.497 35.915 1.00 10.28 101 ASP A CA 1
ATOM 757 C C . ASP A 1 87 ? 7.977 -9.711 35.178 1.00 9.94 101 ASP A C 1
ATOM 758 O O . ASP A 1 87 ? 7.323 -10.747 35.149 1.00 10.52 101 ASP A O 1
ATOM 763 N N . ILE A 1 88 ? 9.149 -9.611 34.548 1.00 10.16 102 ILE A N 1
ATOM 764 C CA . ILE A 1 88 ? 9.661 -10.700 33.736 1.00 10.42 102 ILE A CA 1
ATOM 765 C C . ILE A 1 88 ? 9.926 -11.964 34.527 1.00 10.53 102 ILE A C 1
ATOM 766 O O . ILE A 1 88 ? 10.101 -13.028 33.905 1.00 11.16 102 ILE A O 1
ATOM 771 N N . THR A 1 89 ? 9.963 -11.886 35.864 1.00 10.30 103 THR A N 1
ATOM 772 C CA . THR A 1 89 ? 10.177 -13.033 36.722 1.00 10.90 103 THR A CA 1
ATOM 773 C C . THR A 1 89 ? 8.866 -13.731 37.102 1.00 10.99 103 THR A C 1
ATOM 774 O O . THR A 1 89 ? 8.937 -14.723 37.835 1.00 12.16 103 THR A O 1
ATOM 778 N N . ASN A 1 90 ? 7.712 -13.232 36.631 1.00 11.17 104 ASN A N 1
ATOM 779 C CA . ASN A 1 90 ? 6.435 -13.743 37.103 1.00 11.67 104 ASN A CA 1
ATOM 780 C C . ASN A 1 90 ? 5.475 -13.892 35.942 1.00 11.57 104 ASN A C 1
ATOM 781 O O . ASN A 1 90 ? 4.879 -12.916 35.432 1.00 11.47 104 ASN A O 1
ATOM 786 N N . GLU A 1 91 ? 5.303 -15.131 35.462 1.00 11.70 105 GLU A N 1
ATOM 787 C CA . GLU A 1 91 ? 4.444 -15.381 34.313 1.00 11.93 105 GLU A CA 1
ATOM 788 C C . GLU A 1 91 ? 3.000 -15.009 34.555 1.00 11.41 105 GLU A C 1
ATOM 789 O O . GLU A 1 91 ? 2.329 -14.527 33.641 1.00 12.06 105 GLU A O 1
ATOM 795 N N . GLU A 1 92 ? 2.496 -15.184 35.784 1.00 11.83 106 GLU A N 1
ATOM 796 C CA . GLU A 1 92 ? 1.116 -14.795 36.046 1.00 12.20 106 GLU A CA 1
ATOM 797 C C . GLU A 1 92 ? 0.984 -13.306 35.818 1.00 11.06 106 GLU A C 1
ATOM 798 O O . GLU A 1 92 ? -0.119 -12.850 35.405 1.00 11.50 106 GLU A O 1
ATOM 808 N N . SER A 1 93 ? 1.975 -12.484 36.180 1.00 10.97 107 SER A N 1
ATOM 809 C CA . SER A 1 93 ? 1.848 -11.045 35.973 1.00 10.58 107 SER A CA 1
ATOM 810 C C . SER A 1 93 ? 1.768 -10.696 34.492 1.00 10.05 107 SER A C 1
ATOM 811 O O . SER A 1 93 ? 1.135 -9.714 34.104 1.00 10.44 107 SER A O 1
ATOM 814 N N . PHE A 1 94 ? 2.425 -11.486 33.635 1.00 10.34 108 PHE A N 1
ATOM 815 C CA . PHE A 1 94 ? 2.371 -11.366 32.196 1.00 9.82 108 PHE A CA 1
ATOM 816 C C . PHE A 1 94 ? 0.963 -11.698 31.681 1.00 10.11 108 PHE A C 1
ATOM 817 O O . PHE A 1 94 ? 0.367 -10.956 30.907 1.00 10.46 108 PHE A O 1
ATOM 825 N N . ALA A 1 95 ? 0.383 -12.805 32.158 1.00 10.59 109 ALA A N 1
ATOM 826 C CA . ALA A 1 95 ? -1.000 -13.133 31.830 1.00 10.79 109 ALA A CA 1
ATOM 827 C C . ALA A 1 95 ? -1.922 -11.986 32.248 1.00 10.72 109 ALA A C 1
ATOM 828 O O . ALA A 1 95 ? -2.848 -11.636 31.515 1.00 11.07 109 ALA A O 1
ATOM 830 N N . ARG A 1 96 ? -1.706 -11.432 33.448 1.00 10.77 110 ARG A N 1
ATOM 831 C CA . ARG A 1 96 ? -2.557 -10.337 33.898 1.00 10.87 110 ARG A CA 1
ATOM 832 C C . ARG A 1 96 ? -2.414 -9.130 32.965 1.00 10.31 110 ARG A C 1
ATOM 833 O O . ARG A 1 96 ? -3.416 -8.439 32.658 1.00 10.86 110 ARG A O 1
ATOM 841 N N . ALA A 1 97 ? -1.209 -8.840 32.504 1.00 10.56 111 ALA A N 1
ATOM 842 C CA . ALA A 1 97 ? -0.969 -7.757 31.566 1.00 10.33 111 ALA A CA 1
ATOM 843 C C . ALA A 1 97 ? -1.753 -7.960 30.296 1.00 10.56 111 ALA A C 1
ATOM 844 O O . ALA A 1 97 ? -2.346 -7.009 29.750 1.00 10.75 111 ALA A O 1
ATOM 846 N N . LYS A 1 98 ? -1.818 -9.190 29.797 1.00 10.48 112 LYS A N 1
ATOM 847 C CA . LYS A 1 98 ? -2.580 -9.427 28.582 1.00 11.06 112 LYS A CA 1
ATOM 848 C C . LYS A 1 98 ? -4.048 -9.101 28.769 1.00 10.79 112 LYS A C 1
ATOM 849 O O . LYS A 1 98 ? -4.730 -8.636 27.854 1.00 11.73 112 LYS A O 1
ATOM 855 N N . ASN A 1 99 ? -4.587 -9.382 29.957 1.00 11.09 113 ASN A N 1
ATOM 856 C CA . ASN A 1 99 ? -5.981 -9.047 30.233 1.00 11.62 113 ASN A CA 1
ATOM 857 C C . ASN A 1 99 ? -6.186 -7.541 30.372 1.00 11.19 113 ASN A C 1
ATOM 858 O O . ASN A 1 99 ? -7.230 -7.039 29.939 1.00 11.55 113 ASN A O 1
ATOM 863 N N . TRP A 1 100 ? -5.211 -6.787 30.898 1.00 10.68 114 TRP A N 1
ATOM 864 C CA . TRP A 1 100 ? -5.309 -5.343 30.869 1.00 10.89 114 TRP A CA 1
ATOM 865 C C . TRP A 1 100 ? -5.306 -4.830 29.418 1.00 10.96 114 TRP A C 1
ATOM 866 O O . TRP A 1 100 ? -6.065 -3.912 29.088 1.00 11.49 114 TRP A O 1
ATOM 877 N N . VAL A 1 101 ? -4.465 -5.392 28.552 1.00 10.99 115 VAL A N 1
ATOM 878 C CA . VAL A 1 101 ? -4.464 -5.013 27.168 1.00 11.36 115 VAL A CA 1
ATOM 879 C C . VAL A 1 101 ? -5.823 -5.229 26.517 1.00 11.51 115 VAL A C 1
ATOM 880 O O . VAL A 1 101 ? -6.355 -4.349 25.804 1.00 12.59 115 VAL A O 1
ATOM 884 N N . LYS A 1 102 ? -6.442 -6.366 26.783 1.00 11.96 116 LYS A N 1
ATOM 885 C CA . LYS A 1 102 ? -7.762 -6.666 26.226 1.00 12.53 116 LYS A CA 1
ATOM 886 C C . LYS A 1 102 ? -8.773 -5.636 26.705 1.00 12.36 116 LYS A C 1
ATOM 887 O O . LYS A 1 102 ? -9.612 -5.165 25.922 1.00 13.40 116 LYS A O 1
ATOM 893 N N . GLU A 1 103 ? -8.736 -5.293 27.999 1.00 11.93 117 GLU A N 1
ATOM 894 C CA . GLU A 1 103 ? -9.657 -4.302 28.545 1.00 12.25 117 GLU A CA 1
ATOM 895 C C . GLU A 1 103 ? -9.468 -2.956 27.842 1.00 12.19 117 GLU A C 1
ATOM 896 O O . GLU A 1 103 ? -10.455 -2.306 27.492 1.00 13.12 117 GLU A O 1
ATOM 902 N N . LEU A 1 104 ? -8.204 -2.523 27.666 1.00 12.01 118 LEU A N 1
ATOM 903 C CA . LEU A 1 104 ? -7.971 -1.270 26.966 1.00 12.29 118 LEU A CA 1
ATOM 904 C C . LEU A 1 104 ? -8.473 -1.303 25.524 1.00 12.67 118 LEU A C 1
ATOM 905 O O . LEU A 1 104 ? -9.073 -0.318 25.043 1.00 13.66 118 LEU A O 1
ATOM 910 N N . GLN A 1 105 ? -8.210 -2.395 24.815 1.00 13.17 119 GLN A N 1
ATOM 911 C CA . GLN A 1 105 ? -8.649 -2.528 23.431 1.00 14.21 119 GLN A CA 1
ATOM 912 C C . GLN A 1 105 ? -10.181 -2.466 23.313 1.00 14.19 119 GLN A C 1
ATOM 913 O O . GLN A 1 105 ? -10.675 -1.967 22.315 1.00 16.95 119 GLN A O 1
ATOM 919 N N . ARG A 1 106 ? -10.891 -2.963 24.345 1.00 14.00 120 ARG A N 1
ATOM 920 C CA . ARG A 1 106 ? -12.357 -2.969 24.321 1.00 15.04 120 ARG A CA 1
ATOM 921 C C . ARG A 1 106 ? -12.942 -1.665 24.826 1.00 15.12 120 ARG A C 1
ATOM 922 O O . ARG A 1 106 ? -14.027 -1.326 24.351 1.00 18.95 120 ARG A O 1
ATOM 942 N N . GLN A 1 107 ? -12.330 -1.007 25.799 1.00 14.29 121 GLN A N 1
ATOM 943 C CA . GLN A 1 107 ? -12.999 0.031 26.568 1.00 14.61 121 GLN A CA 1
ATOM 944 C C . GLN A 1 107 ? -12.313 1.374 26.589 1.00 14.07 121 GLN A C 1
ATOM 945 O O . GLN A 1 107 ? -12.959 2.363 26.976 1.00 15.87 121 GLN A O 1
ATOM 951 N N . ALA A 1 108 ? -11.043 1.486 26.211 1.00 14.43 122 ALA A N 1
ATOM 952 C CA . ALA A 1 108 ? -10.343 2.746 26.188 1.00 14.27 122 ALA A CA 1
ATOM 953 C C . ALA A 1 108 ? -10.582 3.448 24.874 1.00 15.39 122 ALA A C 1
ATOM 954 O O . ALA A 1 108 ? -11.284 2.941 24.011 1.00 17.23 122 ALA A O 1
ATOM 956 N N . SER A 1 109 ? -10.012 4.626 24.691 1.00 15.98 123 SER A N 1
ATOM 957 C CA . SER A 1 109 ? -10.139 5.332 23.423 1.00 19.19 123 SER A CA 1
ATOM 958 C C . SER A 1 109 ? -9.636 4.478 22.276 1.00 18.90 123 SER A C 1
ATOM 959 O O . SER A 1 109 ? -8.620 3.798 22.424 1.00 17.85 123 SER A O 1
ATOM 963 N N . PRO A 1 110 ? -10.288 4.428 21.122 1.00 24.41 124 PRO A N 1
ATOM 964 C CA . PRO A 1 110 ? -9.852 3.547 20.035 1.00 24.46 124 PRO A CA 1
ATOM 965 C C . PRO A 1 110 ? -8.496 3.921 19.436 1.00 22.63 124 PRO A C 1
ATOM 966 O O . PRO A 1 110 ? -7.819 3.156 18.721 1.00 26.70 124 PRO A O 1
ATOM 970 N N . ASN A 1 111 ? -8.060 5.142 19.715 1.00 19.30 125 ASN A N 1
ATOM 971 C CA . ASN A 1 111 ? -6.739 5.527 19.175 1.00 20.80 125 ASN A CA 1
ATOM 972 C C . ASN A 1 111 ? -5.634 5.501 20.231 1.00 18.06 125 ASN A C 1
ATOM 973 O O . ASN A 1 111 ? -4.551 6.014 19.951 1.00 19.19 125 ASN A O 1
ATOM 978 N N . ILE A 1 112 ? -5.888 4.932 21.406 1.00 16.95 126 ILE A N 1
ATOM 979 C CA . ILE A 1 112 ? -4.844 4.875 22.407 1.00 15.71 126 ILE A CA 1
ATOM 980 C C . ILE A 1 112 ? -3.596 4.157 21.913 1.00 15.91 126 ILE A C 1
ATOM 981 O O . ILE A 1 112 ? -3.668 3.139 21.209 1.00 17.63 126 ILE A O 1
ATOM 986 N N . VAL A 1 113 ? -2.420 4.663 22.293 1.00 14.87 127 VAL A N 1
ATOM 987 C CA . VAL A 1 113 ? -1.180 3.984 22.019 1.00 15.21 127 VAL A CA 1
ATOM 988 C C . VAL A 1 113 ? -0.814 3.168 23.246 1.00 13.58 127 VAL A C 1
ATOM 989 O O . VAL A 1 113 ? -0.751 3.691 24.341 1.00 15.08 127 VAL A O 1
ATOM 993 N N . ILE A 1 114 ? -0.595 1.856 23.073 1.00 13.23 128 ILE A N 1
ATOM 994 C CA . ILE A 1 114 ? -0.330 1.001 24.213 1.00 13.02 128 ILE A CA 1
ATOM 995 C C . ILE A 1 114 ? 1.086 0.422 24.119 1.00 12.64 128 ILE A C 1
ATOM 996 O O . ILE A 1 114 ? 1.482 -0.155 23.090 1.00 13.75 128 ILE A O 1
ATOM 1001 N N . ALA A 1 115 ? 1.824 0.617 25.189 1.00 12.54 129 ALA A N 1
ATOM 1002 C CA . ALA A 1 115 ? 3.151 0.041 25.393 1.00 12.46 129 ALA A CA 1
ATOM 1003 C C . ALA A 1 115 ? 3.036 -1.091 26.413 1.00 11.07 129 ALA A C 1
ATOM 1004 O O . ALA A 1 115 ? 2.168 -1.093 27.296 1.00 12.70 129 ALA A O 1
ATOM 1006 N N . LEU A 1 116 ? 3.924 -2.033 26.316 1.00 11.54 130 LEU A N 1
ATOM 1007 C CA . LEU A 1 116 ? 4.079 -3.177 27.200 1.00 11.35 130 LEU A CA 1
ATOM 1008 C C . LEU A 1 116 ? 5.482 -3.147 27.773 1.00 10.59 130 LEU A C 1
ATOM 1009 O O . LEU A 1 116 ? 6.464 -3.163 27.001 1.00 11.90 130 LEU A O 1
ATOM 1014 N N . SER A 1 117 ? 5.603 -3.035 29.074 1.00 10.72 131 SER A N 1
ATOM 1015 C CA . SER A 1 117 ? 6.894 -3.052 29.771 1.00 10.60 131 SER A CA 1
ATOM 1016 C C . SER A 1 117 ? 7.068 -4.378 30.462 1.00 10.22 131 SER A C 1
ATOM 1017 O O . SER A 1 117 ? 6.254 -4.739 31.326 1.00 10.85 131 SER A O 1
ATOM 1020 N N . GLY A 1 118 ? 8.133 -5.102 30.089 1.00 10.33 132 GLY A N 1
ATOM 1021 C CA . GLY A 1 118 ? 8.566 -6.260 30.855 1.00 10.53 132 GLY A CA 1
ATOM 1022 C C . GLY A 1 118 ? 9.614 -5.771 31.841 1.00 10.03 132 GLY A C 1
ATOM 1023 O O . GLY A 1 118 ? 10.790 -5.640 31.515 1.00 10.69 132 GLY A O 1
ATOM 1024 N N . ASN A 1 119 ? 9.143 -5.440 33.022 1.00 10.10 133 ASN A N 1
ATOM 1025 C CA . ASN A 1 119 ? 9.952 -4.777 34.024 1.00 10.22 133 ASN A CA 1
ATOM 1026 C C . ASN A 1 119 ? 10.720 -5.763 34.905 1.00 10.42 133 ASN A C 1
ATOM 1027 O O . ASN A 1 119 ? 10.509 -6.977 34.888 1.00 11.04 133 ASN A O 1
ATOM 1032 N N . LYS A 1 120 ? 11.662 -5.217 35.668 1.00 10.74 134 LYS A N 1
ATOM 1033 C CA . LYS A 1 120 ? 12.563 -6.000 36.524 1.00 11.15 134 LYS A CA 1
ATOM 1034 C C . LYS A 1 120 ? 13.507 -6.853 35.665 1.00 11.28 134 LYS A C 1
ATOM 1035 O O . LYS A 1 120 ? 13.961 -7.911 36.061 1.00 11.66 134 LYS A O 1
ATOM 1041 N N . ALA A 1 121 ? 13.918 -6.287 34.501 1.00 11.64 135 ALA A N 1
ATOM 1042 C CA . ALA A 1 121 ? 14.791 -7.032 33.603 1.00 12.15 135 ALA A CA 1
ATOM 1043 C C . ALA A 1 121 ? 16.179 -7.218 34.173 1.00 12.28 135 ALA A C 1
ATOM 1044 O O . ALA A 1 121 ? 16.938 -8.077 33.668 1.00 14.04 135 ALA A O 1
ATOM 1046 N N . ASP A 1 122 ? 16.552 -6.502 35.226 1.00 12.25 136 ASP A N 1
ATOM 1047 C CA . ASP A 1 122 ? 17.785 -6.745 35.972 1.00 12.47 136 ASP A CA 1
ATOM 1048 C C . ASP A 1 122 ? 17.761 -8.066 36.687 1.00 12.71 136 ASP A C 1
ATOM 1049 O O . ASP A 1 122 ? 18.841 -8.549 37.093 1.00 15.70 136 ASP A O 1
ATOM 1054 N N . LEU A 1 123 ? 16.589 -8.697 36.839 1.00 12.05 137 LEU A N 1
ATOM 1055 C CA . LEU A 1 123 ? 16.418 -10.003 37.482 1.00 12.26 137 LEU A CA 1
ATOM 1056 C C . LEU A 1 123 ? 16.322 -11.103 36.446 1.00 12.24 137 LEU A C 1
ATOM 1057 O O . LEU A 1 123 ? 15.661 -12.122 36.646 1.00 13.65 137 LEU A O 1
ATOM 1062 N N . ALA A 1 124 ? 16.999 -10.977 35.307 1.00 12.96 138 ALA A N 1
ATOM 1063 C CA . ALA A 1 124 ? 16.958 -11.947 34.235 1.00 13.20 138 ALA A CA 1
ATOM 1064 C C . ALA A 1 124 ? 17.442 -13.333 34.693 1.00 12.85 138 ALA A C 1
ATOM 1065 O O . ALA A 1 124 ? 17.081 -14.309 34.038 1.00 12.83 138 ALA A O 1
ATOM 1067 N N . ASN A 1 125 ? 18.246 -13.412 35.746 1.00 12.88 139 ASN A N 1
ATOM 1068 C CA . ASN A 1 125 ? 18.633 -14.730 36.250 1.00 13.87 139 ASN A CA 1
ATOM 1069 C C . ASN A 1 125 ? 17.482 -15.521 36.849 1.00 13.34 139 ASN A C 1
ATOM 1070 O O . ASN A 1 125 ? 17.650 -16.713 37.163 1.00 15.83 139 ASN A O 1
ATOM 1075 N N . LYS A 1 126 ? 16.310 -14.886 36.980 1.00 12.62 140 LYS A N 1
ATOM 1076 C CA . LYS A 1 126 ? 15.068 -15.483 37.512 1.00 14.05 140 LYS A CA 1
ATOM 1077 C C . LYS A 1 126 ? 13.949 -15.312 36.480 1.00 12.02 140 LYS A C 1
ATOM 1078 O O . LYS A 1 126 ? 12.757 -15.365 36.818 1.00 12.28 140 LYS A O 1
ATOM 1084 N N . ARG A 1 127 ? 14.284 -15.112 35.212 1.00 11.20 141 ARG A N 1
ATOM 1085 C CA . ARG A 1 127 ? 13.290 -14.932 34.149 1.00 11.01 141 ARG A CA 1
ATOM 1086 C C . ARG A 1 127 ? 12.260 -16.050 34.173 1.00 11.33 141 ARG A C 1
ATOM 1087 O O . ARG A 1 127 ? 12.616 -17.232 34.204 1.00 11.86 141 ARG A O 1
ATOM 1095 N N . ALA A 1 128 ? 11.008 -15.664 33.953 1.00 10.91 142 ALA A N 1
ATOM 1096 C CA . ALA A 1 128 ? 9.891 -16.574 33.710 1.00 11.72 142 ALA A CA 1
ATOM 1097 C C . ALA A 1 128 ? 9.175 -16.284 32.387 1.00 12.08 142 ALA A C 1
ATOM 1098 O O . ALA A 1 128 ? 8.427 -17.151 31.959 1.00 15.40 142 ALA A O 1
ATOM 1100 N N . VAL A 1 129 ? 9.414 -15.167 31.749 1.00 11.16 143 VAL A N 1
ATOM 1101 C CA . VAL A 1 129 ? 8.752 -14.784 30.523 1.00 11.17 143 VAL A CA 1
ATOM 1102 C C . VAL A 1 129 ? 9.818 -14.548 29.449 1.00 11.05 143 VAL A C 1
ATOM 1103 O O . VAL A 1 129 ? 10.627 -13.627 29.544 1.00 11.44 143 VAL A O 1
ATOM 1107 N N . ASP A 1 130 ? 9.833 -15.409 28.423 1.00 11.84 144 ASP A N 1
ATOM 1108 C CA . ASP A 1 130 ? 10.782 -15.332 27.324 1.00 12.41 144 ASP A CA 1
ATOM 1109 C C . ASP A 1 130 ? 10.618 -14.028 26.561 1.00 11.87 144 ASP A C 1
ATOM 1110 O O . ASP A 1 130 ? 9.505 -13.638 26.195 1.00 12.88 144 ASP A O 1
ATOM 1115 N N . PHE A 1 131 ? 11.727 -13.327 26.322 1.00 12.88 145 PHE A N 1
ATOM 1116 C CA . PHE A 1 131 ? 11.685 -12.066 25.590 1.00 12.98 145 PHE A CA 1
ATOM 1117 C C . PHE A 1 131 ? 10.986 -12.203 24.255 1.00 12.41 145 PHE A C 1
ATOM 1118 O O . PHE A 1 131 ? 10.166 -11.378 23.872 1.00 12.93 145 PHE A O 1
ATOM 1126 N N . GLN A 1 132 ? 11.408 -13.177 23.453 1.00 13.00 146 GLN A N 1
ATOM 1127 C CA . GLN A 1 132 ? 10.861 -13.281 22.128 1.00 14.00 146 GLN A CA 1
ATOM 1128 C C . GLN A 1 132 ? 9.392 -13.609 22.146 1.00 13.84 146 GLN A C 1
ATOM 1129 O O . GLN A 1 132 ? 8.622 -13.171 21.283 1.00 14.50 146 GLN A O 1
ATOM 1139 N N . GLU A 1 133 ? 8.936 -14.392 23.110 1.00 13.90 147 GLU A N 1
ATOM 1140 C CA . GLU A 1 133 ? 7.498 -14.684 23.237 1.00 14.72 147 GLU A CA 1
ATOM 1141 C C . GLU A 1 133 ? 6.739 -13.406 23.512 1.00 13.46 147 GLU A C 1
ATOM 1142 O O . GLU A 1 133 ? 5.672 -13.136 22.925 1.00 13.71 147 GLU A O 1
ATOM 1152 N N . ALA A 1 134 ? 7.242 -12.562 24.409 1.00 13.02 148 ALA A N 1
ATOM 1153 C CA . ALA A 1 134 ? 6.578 -11.298 24.700 1.00 12.11 148 ALA A CA 1
ATOM 1154 C C . ALA A 1 134 ? 6.608 -10.357 23.504 1.00 11.45 148 ALA A C 1
ATOM 1155 O O . ALA A 1 134 ? 5.623 -9.650 23.214 1.00 11.85 148 ALA A O 1
ATOM 1157 N N . GLN A 1 135 ? 7.735 -10.317 22.781 1.00 12.05 149 GLN A N 1
ATOM 1158 C CA . GLN A 1 135 ? 7.840 -9.462 21.614 1.00 12.47 149 GLN A CA 1
ATOM 1159 C C . GLN A 1 135 ? 6.837 -9.886 20.567 1.00 12.46 149 GLN A C 1
ATOM 1160 O O . GLN A 1 135 ? 6.189 -9.047 19.931 1.00 13.54 149 GLN A O 1
ATOM 1166 N N . SER A 1 136 ? 6.678 -11.189 20.373 1.00 13.45 150 SER A N 1
ATOM 1167 C CA . SER A 1 136 ? 5.698 -11.704 19.389 1.00 14.60 150 SER A CA 1
ATOM 1168 C C . SER A 1 136 ? 4.263 -11.362 19.789 1.00 12.95 150 SER A C 1
ATOM 1169 O O . SER A 1 136 ? 3.482 -10.958 18.940 1.00 14.38 150 SER A O 1
ATOM 1173 N N . TYR A 1 137 ? 3.959 -11.516 21.060 1.00 12.96 151 TYR A N 1
ATOM 1174 C CA . TYR A 1 137 ? 2.654 -11.100 21.594 1.00 12.59 151 TYR A CA 1
ATOM 1175 C C . TYR A 1 137 ? 2.410 -9.628 21.311 1.00 11.92 151 TYR A C 1
ATOM 1176 O O . TYR A 1 137 ? 1.342 -9.209 20.853 1.00 12.57 151 TYR A O 1
ATOM 1185 N N . ALA A 1 138 ? 3.414 -8.801 21.622 1.00 11.69 152 ALA A N 1
ATOM 1186 C CA . ALA A 1 138 ? 3.290 -7.366 21.418 1.00 11.73 152 ALA A CA 1
ATOM 1187 C C . ALA A 1 138 ? 3.084 -7.015 19.951 1.00 12.20 152 ALA A C 1
ATOM 1188 O O . ALA A 1 138 ? 2.189 -6.241 19.595 1.00 13.03 152 ALA A O 1
ATOM 1190 N N . ASP A 1 139 ? 3.855 -7.656 19.071 1.00 13.30 153 ASP A N 1
ATOM 1191 C CA . ASP A 1 139 ? 3.728 -7.412 17.642 1.00 13.72 153 ASP A CA 1
ATOM 1192 C C . ASP A 1 139 ? 2.355 -7.784 17.143 1.00 15.10 153 ASP A C 1
ATOM 1193 O O . ASP A 1 139 ? 1.728 -7.035 16.382 1.00 16.87 153 ASP A O 1
ATOM 1198 N N . ASP A 1 140 ? 1.834 -8.918 17.615 1.00 14.38 154 ASP A N 1
ATOM 1199 C CA . ASP A 1 140 ? 0.519 -9.392 17.152 1.00 15.48 154 ASP A CA 1
ATOM 1200 C C . ASP A 1 140 ? -0.595 -8.466 17.633 1.00 15.11 154 ASP A C 1
ATOM 1201 O O . ASP A 1 140 ? -1.644 -8.475 17.046 1.00 19.25 154 ASP A O 1
ATOM 1206 N N . ASN A 1 141 ? -0.388 -7.708 18.693 1.00 14.08 155 ASN A N 1
ATOM 1207 C CA . ASN A 1 141 ? -1.402 -6.839 19.288 1.00 14.59 155 ASN A CA 1
ATOM 1208 C C . ASN A 1 141 ? -1.098 -5.358 19.098 1.00 14.77 155 ASN A C 1
ATOM 1209 O O . ASN A 1 141 ? -1.745 -4.517 19.705 1.00 17.02 155 ASN A O 1
ATOM 1214 N N . SER A 1 142 ? -0.118 -5.031 18.239 1.00 14.30 156 SER A N 1
ATOM 1215 C CA . SER A 1 142 ? 0.229 -3.631 17.983 1.00 15.51 156 SER A CA 1
ATOM 1216 C C . SER A 1 142 ? 0.605 -2.873 19.256 1.00 14.69 156 SER A C 1
ATOM 1217 O O . SER A 1 142 ? 0.147 -1.724 19.434 1.00 18.53 156 SER A O 1
ATOM 1221 N N . LEU A 1 143 ? 1.436 -3.446 20.072 1.00 13.01 157 LEU A N 1
ATOM 1222 C CA . LEU A 1 143 ? 1.913 -2.869 21.320 1.00 12.21 157 LEU A CA 1
ATOM 1223 C C . LEU A 1 143 ? 3.406 -2.525 21.167 1.00 12.10 157 LEU A C 1
ATOM 1224 O O . LEU A 1 143 ? 4.173 -3.304 20.596 1.00 13.32 157 LEU A O 1
ATOM 1229 N N . LEU A 1 144 ? 3.830 -1.436 21.713 1.00 12.70 158 LEU A N 1
ATOM 1230 C CA . LEU A 1 144 ? 5.214 -1.062 21.803 1.00 13.19 158 LEU A CA 1
ATOM 1231 C C . LEU A 1 144 ? 5.832 -1.852 22.966 1.00 15.26 158 LEU A C 1
ATOM 1232 O O . LEU A 1 144 ? 5.472 -1.562 24.098 1.00 28.59 158 LEU A O 1
ATOM 1240 N N . PHE A 1 145 ? 6.782 -2.751 22.750 1.00 13.11 159 PHE A N 1
ATOM 1241 C CA . PHE A 1 145 ? 7.342 -3.552 23.822 1.00 12.66 159 PHE A CA 1
ATOM 1242 C C . PHE A 1 145 ? 8.771 -3.176 24.106 1.00 12.23 159 PHE A C 1
ATOM 1243 O O . PHE A 1 145 ? 9.581 -3.064 23.175 1.00 13.38 159 PHE A O 1
ATOM 1251 N N . MET A 1 146 ? 9.113 -3.035 25.376 1.00 11.70 160 MET A N 1
ATOM 1252 C CA . MET A 1 146 ? 10.488 -3.017 25.830 1.00 11.61 160 MET A CA 1
ATOM 1253 C C . MET A 1 146 ? 10.612 -3.734 27.162 1.00 11.08 160 MET A C 1
ATOM 1254 O O . MET A 1 146 ? 9.702 -3.622 27.991 1.00 11.80 160 MET A O 1
ATOM 1259 N N . GLU A 1 147 ? 11.737 -4.397 27.383 1.00 10.98 161 GLU A N 1
ATOM 1260 C CA . GLU A 1 147 ? 12.091 -4.791 28.734 1.00 11.10 161 GLU A CA 1
ATOM 1261 C C . GLU A 1 147 ? 12.747 -3.597 29.402 1.00 11.53 161 GLU A C 1
ATOM 1262 O O . GLU A 1 147 ? 13.520 -2.844 28.775 1.00 13.34 161 GLU A O 1
ATOM 1268 N N . THR A 1 148 ? 12.441 -3.422 30.672 1.00 10.87 162 THR A N 1
ATOM 1269 C CA . THR A 1 148 ? 12.858 -2.248 31.425 1.00 10.92 162 THR A CA 1
ATOM 1270 C C . THR A 1 148 ? 13.360 -2.677 32.788 1.00 10.92 162 THR A C 1
ATOM 1271 O O . THR A 1 148 ? 13.032 -3.752 33.297 1.00 11.16 162 THR A O 1
ATOM 1275 N N . SER A 1 149 ? 14.132 -1.753 33.412 1.00 11.00 163 SER A N 1
ATOM 1276 C CA . SER A 1 149 ? 14.449 -1.865 34.815 1.00 11.19 163 SER A CA 1
ATOM 1277 C C . SER A 1 149 ? 14.351 -0.504 35.456 1.00 11.05 163 SER A C 1
ATOM 1278 O O . SER A 1 149 ? 15.214 0.353 35.225 1.00 11.76 163 SER A O 1
ATOM 1281 N N . ALA A 1 150 ? 13.341 -0.292 36.296 1.00 11.76 164 ALA A N 1
ATOM 1282 C CA . ALA A 1 150 ? 13.338 0.902 37.133 1.00 12.40 164 ALA A CA 1
ATOM 1283 C C . ALA A 1 150 ? 14.562 0.962 38.045 1.00 12.45 164 ALA A C 1
ATOM 1284 O O . ALA A 1 150 ? 15.057 2.055 38.370 1.00 13.82 164 ALA A O 1
ATOM 1286 N N . LYS A 1 151 ? 15.043 -0.220 38.475 1.00 12.33 165 LYS A N 1
ATOM 1287 C CA . LYS A 1 151 ? 16.149 -0.235 39.409 1.00 13.50 165 LYS A CA 1
ATOM 1288 C C . LYS A 1 151 ? 17.444 0.258 38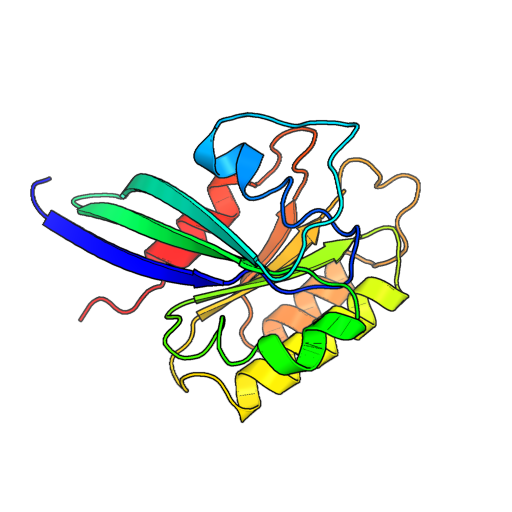.780 1.00 13.29 165 LYS A C 1
ATOM 1289 O O . LYS A 1 151 ? 18.195 0.989 39.434 1.00 15.14 165 LYS A O 1
ATOM 1295 N N . THR A 1 152 ? 17.725 -0.125 37.522 1.00 13.01 166 THR A N 1
ATOM 1296 C CA . THR A 1 152 ? 18.963 0.335 36.870 1.00 13.45 166 THR A CA 1
ATOM 1297 C C . THR A 1 152 ? 18.807 1.511 35.959 1.00 13.25 166 THR A C 1
ATOM 1298 O O . THR A 1 152 ? 19.817 2.113 35.601 1.00 14.68 166 THR A O 1
ATOM 1302 N N . SER A 1 153 ? 17.574 1.830 35.575 1.00 13.28 167 SER A N 1
ATOM 1303 C CA . SER A 1 153 ? 17.150 2.764 34.547 1.00 13.39 167 SER A CA 1
ATOM 1304 C C . SER A 1 153 ? 17.075 2.175 33.128 1.00 13.33 167 SER A C 1
ATOM 1305 O O . SER A 1 153 ? 16.617 2.933 32.260 1.00 13.91 167 SER A O 1
ATOM 1308 N N . MET A 1 154 ? 17.460 0.931 32.911 1.00 12.92 168 MET A N 1
ATOM 1309 C CA . MET A 1 154 ? 17.440 0.356 31.591 1.00 13.81 168 MET A CA 1
ATOM 1310 C C . MET A 1 154 ? 16.090 0.592 30.874 1.00 12.56 168 MET A C 1
ATOM 1311 O O . MET A 1 154 ? 15.043 0.157 31.339 1.00 12.14 168 MET A O 1
ATOM 1319 N N . ASN A 1 155 ? 16.170 1.242 29.718 1.00 13.37 169 ASN A N 1
ATOM 1320 C CA . ASN A 1 155 ? 15.054 1.464 28.812 1.00 13.35 169 ASN A CA 1
ATOM 1321 C C . ASN A 1 155 ? 13.913 2.291 29.411 1.00 13.05 169 ASN A C 1
ATOM 1322 O O . ASN A 1 155 ? 12.861 2.406 28.772 1.00 14.34 169 ASN A O 1
ATOM 1327 N N . VAL A 1 156 ? 14.061 2.907 30.551 1.00 13.22 170 VAL A N 1
ATOM 1328 C CA . VAL A 1 156 ? 12.971 3.664 31.148 1.00 13.89 170 VAL A CA 1
ATOM 1329 C C . VAL A 1 156 ? 12.711 4.948 30.384 1.00 14.79 170 VAL A C 1
ATOM 1330 O O . VAL A 1 156 ? 11.571 5.206 29.907 1.00 14.27 170 VAL A O 1
ATOM 1334 N N . ASN A 1 157 ? 13.716 5.792 30.174 1.00 15.11 171 ASN A N 1
ATOM 1335 C CA . ASN A 1 157 ? 13.480 6.950 29.375 1.00 17.13 171 ASN A CA 1
ATOM 1336 C C . ASN A 1 157 ? 13.048 6.556 27.963 1.00 16.53 171 ASN A C 1
ATOM 1337 O O . ASN A 1 157 ? 12.193 7.202 27.354 1.00 17.37 171 ASN A O 1
ATOM 1342 N N . GLU A 1 158 ? 13.636 5.495 27.447 1.00 15.48 172 GLU A N 1
ATOM 1343 C CA . GLU A 1 158 ? 13.385 5.068 26.098 1.00 16.46 172 GLU A CA 1
ATOM 1344 C C . GLU A 1 158 ? 11.922 4.705 25.882 1.00 14.75 172 GLU A C 1
ATOM 1345 O O . GLU A 1 158 ? 11.348 5.058 24.823 1.00 15.50 172 GLU A O 1
ATOM 1351 N N . ILE A 1 159 ? 11.272 4.023 26.825 1.00 14.03 173 ILE A N 1
ATOM 1352 C CA . ILE A 1 159 ? 9.932 3.536 26.583 1.00 13.70 173 ILE A CA 1
ATOM 1353 C C . ILE A 1 159 ? 8.979 4.703 26.618 1.00 14.42 173 ILE A C 1
ATOM 1354 O O . ILE A 1 159 ? 8.067 4.843 25.795 1.00 15.09 173 ILE A O 1
ATOM 1359 N N . PHE A 1 160 ? 9.190 5.633 27.555 1.00 15.16 174 PHE A N 1
ATOM 1360 C CA . PHE A 1 160 ? 8.337 6.775 27.653 1.00 16.06 174 PHE A CA 1
ATOM 1361 C C . PHE A 1 160 ? 8.447 7.690 26.442 1.00 16.72 174 PHE A C 1
ATOM 1362 O O . PHE A 1 160 ? 7.497 8.237 25.877 1.00 17.68 174 PHE A O 1
ATOM 1370 N N . MET A 1 161 ? 9.712 7.856 25.939 1.00 17.70 175 MET A N 1
ATOM 1371 C CA . MET A 1 161 ? 9.973 8.716 24.803 1.00 17.63 175 MET A CA 1
ATOM 1372 C C . MET A 1 161 ? 9.426 8.076 23.515 1.00 17.69 175 MET A C 1
ATOM 1373 O O . MET A 1 161 ? 8.895 8.786 22.643 1.00 19.90 175 MET A O 1
ATOM 1378 N N . ALA A 1 162 ? 9.505 6.769 23.407 1.00 15.62 176 ALA A N 1
ATOM 1379 C CA . ALA A 1 162 ? 9.047 6.073 22.218 1.00 15.44 176 ALA A CA 1
ATOM 1380 C C . ALA A 1 162 ? 7.544 6.215 22.076 1.00 15.55 176 ALA A C 1
ATOM 1381 O O . ALA A 1 162 ? 7.015 6.359 20.970 1.00 17.22 176 ALA A O 1
ATOM 1383 N N . ILE A 1 163 ? 6.843 6.190 23.207 1.00 15.97 177 ILE A N 1
ATOM 1384 C CA . ILE A 1 163 ? 5.390 6.419 23.181 1.00 17.25 177 ILE A CA 1
ATOM 1385 C C . ILE A 1 163 ? 5.110 7.827 22.681 1.00 18.52 177 ILE A C 1
ATOM 1386 O O . ILE A 1 163 ? 4.263 8.038 21.800 1.00 19.94 177 ILE A O 1
ATOM 1391 N N . ALA A 1 164 ? 5.821 8.808 23.259 1.00 18.20 178 ALA A N 1
ATOM 1392 C CA . ALA A 1 164 ? 5.532 10.199 22.908 1.00 21.43 178 ALA A CA 1
ATOM 1393 C C . ALA A 1 164 ? 5.772 10.414 21.419 1.00 22.14 178 ALA A C 1
ATOM 1394 O O . ALA A 1 164 ? 5.041 11.197 20.776 1.00 24.21 178 ALA A O 1
ATOM 1396 N N . LYS A 1 165 ? 6.769 9.758 20.853 1.00 20.10 179 LYS A N 1
ATOM 1397 C CA . LYS A 1 165 ? 7.033 9.912 19.411 1.00 20.86 179 LYS A CA 1
ATOM 1398 C C . LYS A 1 165 ? 5.968 9.340 18.507 1.00 21.35 179 LYS A C 1
ATOM 1399 O O . LYS A 1 165 ? 5.805 9.750 17.344 1.00 24.77 179 LYS A O 1
ATOM 1405 N N . LYS A 1 166 ? 5.166 8.420 19.041 1.00 21.12 180 LYS A N 1
ATOM 1406 C CA . LYS A 1 166 ? 4.135 7.771 18.246 1.00 21.82 180 LYS A CA 1
ATOM 1407 C C . LYS A 1 166 ? 2.749 8.328 18.485 1.00 28.90 180 LYS A C 1
ATOM 1408 O O . LYS A 1 166 ? 1.809 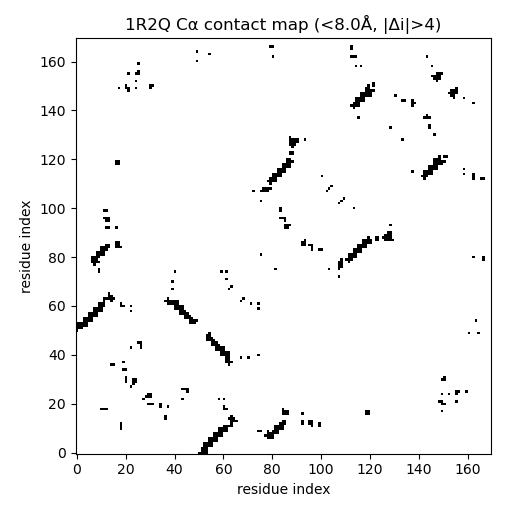7.772 17.903 1.00 33.50 180 LYS A O 1
ATOM 1418 N N . LEU A 1 167 ? 2.662 9.381 19.282 1.00 23.85 181 LEU A N 1
ATOM 1419 C CA . LEU A 1 167 ? 1.330 9.953 19.427 1.00 29.61 181 LEU A CA 1
ATOM 1420 C C . LEU A 1 167 ? 1.011 10.715 18.148 1.00 40.32 181 LEU A C 1
ATOM 1421 O O . LEU A 1 167 ? 1.943 11.390 17.719 1.00 51.22 181 LEU A O 1
ATOM 1426 N N . PRO A 1 168 ? -0.192 10.612 17.621 1.00 52.27 182 PRO A N 1
ATOM 1427 C CA . PRO A 1 168 ? -0.593 11.137 16.301 1.00 58.03 182 PRO A CA 1
ATOM 1428 C C . PRO A 1 168 ? -0.143 12.582 16.176 1.00 63.47 182 PRO A C 1
ATOM 1429 O O . PRO A 1 168 ? -0.173 13.320 17.162 1.00 79.97 182 PRO A O 1
ATOM 1433 N N . LYS A 1 169 ? 0.272 12.956 14.973 1.00 72.24 183 LYS A N 1
ATOM 1434 C CA . LYS A 1 169 ? 0.811 14.318 14.893 1.00 77.69 183 LYS A CA 1
ATOM 1435 C C . LYS A 1 169 ? 0.539 14.959 13.540 1.00 76.96 183 LYS A C 1
ATOM 1436 O O . LYS A 1 169 ? 1.400 15.714 13.072 1.00 88.33 183 LYS A O 1
ATOM 1442 N N . ASN A 1 170 ? -0.603 14.687 12.950 1.00 79.85 184 ASN A N 1
ATOM 1443 C CA . ASN A 1 170 ? -1.133 15.226 11.706 1.00 75.63 184 ASN A CA 1
ATOM 1444 C C . ASN A 1 170 ? -0.840 14.316 10.499 1.00 68.15 184 ASN A C 1
ATOM 1445 O O . ASN A 1 170 ? -1.479 13.239 10.343 1.00 65.54 184 ASN A O 1
#

CATH classification: 3.40.50.300

Radius of gyration: 14.86 Å; Cα contacts (8 Å, |Δi|>4): 351; chains: 1; bounding box: 32×43×38 Å

Secondary structure (DSSP, 8-state):
--EEEEEEEEEE-STTSSHHHHHHHHHHS---TTPPPPSSEEEEEEEEEETTEEEEEEEEEE--SGGGGGGHHHHHTT-SEEEEEEETT-HHHHHHHHHHHHHHHHHS-TT-EEEEEEE-GGGGGG--S-HHHHHHHHHHTT-EEEE--TTT-TTHHHHHHHHHHTS---

InterPro domains:
  IPR001806 Small GTPase [PF00071] (22-181)
  IPR001806 Small GTPase [PS51421] (13-215)
  IPR001806 Small GTPase [SM00174] (23-183)
  IPR005225 Small GTP-binding domain [TIGR00231] (21-176)
  IPR027417 P-loop containing nucleoside triphosphate hydrolase [G3DSA:3.40.50.300] (13-202)
  IPR027417 P-loop containing nucleoside triphosphate hydrolase [SSF52540] (20-188)

Foldseek 3Di:
DPAEEEFEEEEEFAWPLQLVLLVCCQAPVDGDPDDDQDDAWDWDWHWDDDPPYTYIYTYIRGRHYPVNVVSVCVRQARGQEYEYGAAQLDVVRVVRSVVVLVCCCVPHDVNHAYAYEHEPVVVVVNGDHDPVVVVVVCVVSVHHYDYAYSVVGRCSNVRVNVRVVPRDDD

Solvent-accessible surface area: 8642 Å² total; per-residue (Å²): 93,143,124,142,37,103,5,41,0,0,0,0,0,38,39,80,2,15,11,19,12,1,1,18,51,16,27,109,52,74,62,80,112,187,74,136,66,28,128,10,30,44,90,46,56,48,70,22,103,13,116,74,14,58,4,79,0,48,0,78,7,5,8,15,51,118,159,25,59,100,71,4,44,103,31,5,141,51,1,84,0,0,0,0,0,0,14,0,36,54,114,102,0,18,48,42,0,64,68,10,1,99,37,1,88,169,128,16,45,128,116,24,29,14,0,0,0,0,3,58,14,56,54,48,129,125,92,48,5,66,79,121,116,0,49,55,35,0,90,116,46,105,13,39,18,44,15,0,0,3,106,79,50,81,49,2,83,89,1,0,26,25,0,5,111,140,16,104,129,218

Organism: Homo sapiens (NCBI:txid9606)

B-factor: mean 22.71, std 14.06, range [9.63, 96.88]

GO terms:
  GO:0031901 early endosome membrane (C, IDA)
  GO:0003925 G protein activity (F, IDA)
  GO:0016197 endosomal transport (P, IDA)
  GO:1902946 protein localization to early endosome (P, IDA)
  GO:0003925 G protein activity (F, IMP)
  GO:0048227 plasma membrane to endosome transport (P, IMP)
  GO:0150093 amyloid-beta clearance by transcytosis (P, IGI)
  GO:0005515 protein binding (F, IPI)
  GO:0036477 somatodendritic compartment (C, IDA)
  GO:0043195 terminal bouton (C, IDA)
  GO:0036465 synaptic vesicle recycling (P, IDA)
  GO:2000785 regulation of autophagosome assembly (P, TAS)
  GO:0044788 host-mediated perturbation of viral process (P, IMP)
  GO:2000300 regulation of synaptic vesicle exocytosis (P, IMP)
  GO:0005737 cytoplasm (C, IDA)
  GO:0005769 early endosome (C, IDA)
  GO:0005525 GTP binding (F, IDA)
  GO:0010008 endosome membrane (C, IDA)
  GO:0003924 GTPase activity (F, IDA)
  GO:0051489 regulation of filopodium assembly (P, IDA)

Sequence (170 aa):
GNKICQFKLVLLLLGESAVGKSSLLVLRFVKGQFHEFFQESTIGAAFLTQTVCLDDTTVKFEIWDTAGQERYHSLAPMYYYRGAQAAIVVYDITNEESFARAKNWVKELQRQASPNIVIALSGNKADLANKRAVDFQEAQSYADDNSLLFMETSAKTSMNVNEIFMAIAKKLPKN